Protein 8JST (pdb70)

Radius of gyration: 15.12 Å; Cα contacts (8 Å, |Δi|>4): 557; chains: 1; bounding box: 42×35×37 Å

Organism: NCBI:txid358574

Structure (mmCIF, N/CA/C/O backbone):
data_8JST
#
_entry.id   8JST
#
_cell.length_a   67.010
_cell.length_b   67.010
_cell.length_c   139.764
_cell.angle_alpha   90.000
_cell.angle_beta   90.000
_cell.angle_gamma   90.000
#
_symmetry.space_group_name_H-M   'P 43 21 2'
#
loop_
_entity.id
_entity.type
_entity.pdbx_description
1 polymer 'Endo-beta-1,4-xylanase rMxylcd'
2 non-polymer GLYCEROL
3 water water
#
loop_
_atom_site.group_PDB
_atom_site.id
_atom_site.type_symbol
_atom_site.label_atom_id
_atom_site.label_alt_id
_atom_site.label_comp_id
_atom_site.label_asym_id
_atom_site.label_entity_id
_atom_site.label_seq_id
_atom_site.pdbx_PDB_ins_code
_atom_site.Cartn_x
_atom_site.Cartn_y
_atom_site.Cartn_z
_atom_site.occupancy
_atom_site.B_iso_or_equiv
_atom_site.auth_seq_id
_atom_site.auth_comp_id
_atom_site.auth_asym_id
_atom_site.auth_atom_id
_atom_site.pdbx_PDB_model_num
ATOM 1 N N . SER A 1 1 ? 25.90500 -23.74100 14.85900 0.854 38.00375 1 SER A N 1
ATOM 2 C CA . SER A 1 1 ? 25.69700 -22.93700 16.05100 0.854 36.77466 1 SER A CA 1
ATOM 3 C C . SER A 1 1 ? 24.38800 -22.17800 15.95600 0.854 35.56554 1 SER A C 1
ATOM 4 O O . SER A 1 1 ? 24.00700 -21.70400 14.89500 0.854 32.01498 1 SER A O 1
ATOM 7 N N . GLY A 1 2 ? 23.69900 -22.06700 17.07700 1.000 32.35394 2 GLY A N 1
ATOM 8 C CA . GLY A 1 2 ? 22.43900 -21.36800 17.10200 1.000 30.90801 2 GLY A CA 1
ATOM 9 C C . GLY A 1 2 ? 22.13200 -20.84100 18.47800 1.000 34.81935 2 GLY A C 1
ATOM 10 O O . GLY A 1 2 ? 22.61400 -21.35000 19.47900 1.000 31.48270 2 GLY A O 1
ATOM 11 N N . SER A 1 3 ? 21.31800 -19.80600 18.51700 1.000 33.53300 3 SER A N 1
ATOM 12 C CA . SER A 1 3 ? 20.93700 -19.21400 19.77000 1.000 34.79306 3 SER A CA 1
ATOM 13 C C . SER A 1 3 ? 19.46900 -19.47900 20.01200 1.000 28.99783 3 SER A C 1
ATOM 14 O O . SER A 1 3 ? 18.72600 -19.79800 19.09400 1.000 26.01106 3 SER A O 1
ATOM 17 N N . CYS A 1 4 ? 19.06100 -19.34900 21.26000 1.000 25.68604 4 CYS A N 1
ATOM 18 C CA . CYS A 1 4 ? 17.67600 -19.53900 21.61700 1.000 26.15346 4 CYS A CA 1
ATOM 19 C C . CYS A 1 4 ? 17.10200 -18.14500 21.78300 1.000 29.97497 4 CYS A C 1
ATOM 20 O O . CYS A 1 4 ? 17.70800 -17.28800 22.41400 1.000 33.32959 4 CYS A O 1
ATOM 23 N N . LEU A 1 5 ? 15.94300 -17.92000 21.18700 1.000 22.10537 5 LEU A N 1
ATOM 24 C CA . LEU A 1 5 ? 15.31100 -16.62000 21.24700 1.000 20.44842 5 LEU A CA 1
ATOM 25 C C . LEU A 1 5 ? 14.17000 -16.59800 22.24300 1.000 20.15804 5 LEU A C 1
ATOM 26 O O . LEU A 1 5 ? 13.45600 -17.57500 22.39400 1.000 23.54107 5 LEU A O 1
ATOM 31 N N . THR A 1 6 ? 14.00900 -15.46900 22.91500 1.000 21.39037 6 THR A N 1
ATOM 32 C CA . THR A 1 6 ? 12.93500 -15.30700 23.87700 1.000 21.53159 6 THR A CA 1
ATOM 33 C C . THR A 1 6 ? 12.07300 -14.09500 23.51800 1.000 23.40311 6 THR A C 1
ATOM 34 O O . THR A 1 6 ? 11.02800 -13.88200 24.10800 1.000 23.15622 6 THR A O 1
ATOM 38 N N . ASN A 1 7 ? 12.52600 -13.31700 22.53800 1.000 21.97195 7 ASN A N 1
ATOM 39 C CA . ASN A 1 7 ? 11.80000 -12.14100 22.06000 1.000 23.14908 7 ASN A CA 1
ATOM 40 C C . ASN A 1 7 ? 11.51800 -12.29100 20.57100 1.000 21.90590 7 ASN A C 1
ATOM 41 O O . ASN A 1 7 ? 12.25500 -12.96500 19.86900 1.000 22.70859 7 ASN A O 1
ATOM 46 N N . ASN A 1 8 ? 10.45800 -11.64500 20.09800 1.000 19.34767 8 ASN A N 1
ATOM 47 C CA . ASN A 1 8 ? 10.07900 -11.69200 18.69100 1.000 20.51005 8 ASN A CA 1
ATOM 48 C C . ASN A 1 8 ? 11.25900 -11.40100 17.77500 1.000 21.28625 8 ASN A C 1
ATOM 49 O O . ASN A 1 8 ? 12.03000 -10.49000 18.02300 1.000 23.34949 8 ASN A O 1
ATOM 54 N N . GLN A 1 9 ? 11.38100 -12.17500 16.70700 1.000 20.62041 9 GLN A N 1
ATOM 55 C CA . GLN A 1 9 ? 12.46500 -11.98200 15.76400 1.000 21.93546 9 GLN A CA 1
ATOM 56 C C . GLN A 1 9 ? 12.27300 -12.78900 14.49200 1.000 21.26304 9 GLN A C 1
ATOM 57 O O . GLN A 1 9 ? 11.68000 -13.85400 14.51200 1.000 20.99337 9 GLN A O 1
ATOM 63 N N . THR A 1 10 ? 12.79000 -12.26400 13.39000 1.000 22.83549 10 THR A N 1
ATOM 64 C CA . THR A 1 10 ? 12.75000 -12.94700 12.11100 1.000 23.55439 10 THR A CA 1
ATOM 65 C C . THR A 1 10 ? 14.15600 -12.87200 11.54700 1.000 23.46039 10 THR A C 1
ATOM 66 O O . THR A 1 10 ? 14.94600 -12.03600 11.95700 1.000 24.12287 10 THR A O 1
ATOM 70 N N . GLY A 1 11 ? 14.46700 -13.75000 10.61000 1.000 22.80599 11 GLY A N 1
ATOM 71 C CA . GLY A 1 11 ? 15.78100 -13.75200 10.00700 1.000 26.00862 11 GLY A CA 1
ATOM 72 C C . GLY A 1 11 ? 16.03300 -15.00800 9.21500 1.000 25.23948 11 GLY A C 1
ATOM 73 O O . GLY A 1 11 ? 15.10600 -15.68200 8.79500 1.000 23.51509 11 GLY A O 1
ATOM 74 N N . THR A 1 12 ? 17.30700 -15.31000 9.01500 1.000 25.45605 12 THR A N 1
ATOM 75 C CA . THR A 1 12 ? 17.71500 -16.49300 8.28800 1.000 23.69646 12 THR A CA 1
ATOM 76 C C . THR A 1 12 ? 18.75900 -17.22200 9.11800 1.000 25.70027 12 THR A C 1
ATOM 77 O O . THR A 1 12 ? 19.66700 -16.60500 9.65800 1.000 30.19944 12 THR A O 1
ATOM 81 N N . HIS A 1 13 ? 18.61300 -18.53300 9.22600 1.000 24.06449 13 HIS A N 1
ATOM 82 C CA . HIS A 1 13 ? 19.54400 -19.34200 9.99500 1.000 23.34668 13 HIS A CA 1
ATOM 83 C C . HIS A 1 13 ? 19.83600 -20.65600 9.28600 1.000 29.25655 13 HIS A C 1
ATOM 84 O O . HIS A 1 13 ? 18.93000 -21.40700 8.96100 1.000 27.52595 13 HIS A O 1
ATOM 91 N N . ASP A 1 14 ? 21.11600 -20.91900 9.05500 1.000 27.48000 14 ASP A N 1
ATOM 92 C CA . ASP A 1 14 ? 21.55000 -22.13200 8.38000 1.000 27.19062 14 ASP A CA 1
ATOM 93 C C . ASP A 1 14 ? 20.83300 -22.32200 7.05200 1.000 28.68603 14 ASP A C 1
ATOM 94 O O . ASP A 1 14 ? 20.48800 -23.43100 6.68000 1.000 29.73440 14 ASP A O 1
ATOM 99 N N . GLY A 1 15 ? 20.61300 -21.22000 6.35000 1.000 28.23529 15 GLY A N 1
ATOM 100 C CA . GLY A 1 15 ? 19.96400 -21.25200 5.05700 1.000 30.80384 15 GLY A CA 1
ATOM 101 C C . GLY A 1 15 ? 18.45000 -21.21500 5.04800 1.000 31.54196 15 GLY A C 1
ATOM 102 O O . GLY A 1 15 ? 17.84500 -21.16200 3.98800 1.000 33.81998 15 GLY A O 1
ATOM 103 N N . TYR A 1 16 ? 17.83100 -21.24500 6.21900 1.000 27.30205 16 TYR A N 1
ATOM 104 C CA . TYR A 1 16 ? 16.37700 -21.22100 6.28500 1.000 25.98805 16 TYR A CA 1
ATOM 105 C C . TYR A 1 16 ? 15.82300 -19.97300 6.93700 1.000 25.88602 16 TYR A C 1
ATOM 106 O O . TYR A 1 16 ? 16.35500 -19.49100 7.92400 1.000 27.95832 16 TYR A O 1
ATOM 115 N N . TYR A 1 17 ? 14.73800 -19.45900 6.37900 1.000 23.44231 17 TYR A N 1
ATOM 116 C CA . TYR A 1 17 ? 14.10100 -18.29600 6.94900 1.000 21.40389 17 TYR A CA 1
ATOM 117 C C . TYR A 1 17 ? 13.40300 -18.75700 8.21400 1.000 22.08046 17 TYR A C 1
ATOM 118 O O . TYR A 1 17 ? 13.01400 -19.90900 8.32400 1.000 23.00401 17 TYR A O 1
ATOM 127 N N . TYR A 1 18 ? 13.24700 -17.85600 9.16800 1.000 21.56446 18 TYR A N 1
ATOM 128 C CA . TYR A 1 18 ? 12.54700 -18.18600 10.39400 1.000 20.23387 18 TYR A CA 1
ATOM 129 C C . TYR A 1 18 ? 11.78200 -16.98300 10.89700 1.000 20.50088 18 TYR A C 1
ATOM 130 O O . TYR A 1 18 ? 12.19000 -15.84700 10.71200 1.000 20.38395 18 TYR A O 1
ATOM 139 N N . SER A 1 19 ? 10.66200 -17.25400 11.54800 1.000 21.03805 19 SER A N 1
ATOM 140 C CA . SER A 1 19 ? 9.85300 -16.21700 12.14600 1.000 21.90868 19 SER A CA 1
ATOM 141 C C . SER A 1 19 ? 9.43300 -16.71700 13.51700 1.000 20.34436 19 SER A C 1
ATOM 142 O O . SER A 1 19 ? 9.00700 -17.85300 13.66100 1.000 21.09446 19 SER A O 1
ATOM 145 N N . PHE A 1 20 ? 9.57000 -15.85700 14.51600 1.000 19.87763 20 PHE A N 1
ATOM 146 C CA . PHE A 1 20 ? 9.20600 -16.18600 15.88300 1.000 19.73792 20 PHE A CA 1
ATOM 147 C C . PHE A 1 20 ? 8.41400 -15.00900 16.43100 1.000 20.42647 20 PHE A C 1
ATOM 148 O O . PHE A 1 20 ? 8.91900 -13.90400 16.51200 1.000 22.04335 20 PHE A O 1
ATOM 156 N N . TRP A 1 21 ? 7.16100 -15.25400 16.78700 1.000 19.16985 21 TRP A N 1
ATOM 157 C CA . TRP A 1 21 ? 6.30500 -14.19800 17.29300 1.000 21.30252 21 TRP A CA 1
ATOM 158 C C . TRP A 1 21 ? 5.39800 -14.63800 18.42800 1.000 21.14911 21 TRP A C 1
ATOM 159 O O . TRP A 1 21 ? 4.94200 -15.76600 18.47000 1.000 21.83794 21 TRP A O 1
ATOM 170 N N . LYS A 1 22 ? 5.13800 -13.71100 19.33700 1.000 24.10857 22 LYS A N 1
ATOM 171 C CA . LYS A 1 22 ? 4.24800 -13.93700 20.45900 1.000 21.39722 22 LYS A CA 1
ATOM 172 C C . LYS A 1 22 ? 3.73000 -12.58400 20.90800 1.000 23.67430 22 LYS A C 1
ATOM 173 O O . LYS A 1 22 ? 4.40300 -11.58200 20.73900 1.000 23.78144 22 LYS A O 1
ATOM 179 N N . ASP A 1 23 ? 2.53400 -12.54800 21.47500 1.000 24.33638 23 ASP A N 1
ATOM 180 C CA . ASP A 1 23 ? 2.00100 -11.28000 21.94500 1.000 24.05114 23 ASP A CA 1
ATOM 181 C C . ASP A 1 23 ? 2.43500 -11.05400 23.38100 1.000 27.24660 23 ASP A C 1
ATOM 182 O O . ASP A 1 23 ? 2.62900 -9.92800 23.80600 1.000 31.75494 23 ASP A O 1
ATOM 187 N N . SER A 1 24 ? 2.58500 -12.14000 24.12300 1.000 25.53165 24 SER A N 1
ATOM 188 C CA . SER A 1 24 ? 2.99900 -12.07600 25.51000 1.000 28.10296 24 SER A CA 1
ATOM 189 C C . SER A 1 24 ? 3.20500 -13.48400 26.02700 1.000 30.99175 24 SER A C 1
ATOM 190 O O . SER A 1 24 ? 2.55700 -14.41500 25.56800 1.000 31.90135 24 SER A O 1
ATOM 193 N N . GLY A 1 25 ? 4.09700 -13.64300 26.98900 1.000 28.49485 25 GLY A N 1
ATOM 194 C CA . GLY A 1 25 ? 4.32600 -14.95700 27.54000 1.000 25.68742 25 GLY A CA 1
ATOM 195 C C . GLY A 1 25 ? 5.75300 -15.42600 27.43100 1.000 26.32982 25 GLY A C 1
ATOM 196 O O . GLY A 1 25 ? 6.63700 -14.69000 27.01600 1.000 27.00842 25 GLY A O 1
ATOM 197 N N . ASN A 1 26 ? 5.96300 -16.67500 27.81200 1.000 20.73785 26 ASN A N 1
ATOM 198 C CA . ASN A 1 26 ? 7.28800 -17.24700 27.79500 1.000 20.68781 26 ASN A CA 1
ATOM 199 C C . ASN A 1 26 ? 7.47200 -18.33100 26.75700 1.000 20.80935 26 ASN A C 1
ATOM 200 O O . ASN A 1 26 ? 6.86500 -19.38400 26.83300 1.000 21.34677 26 ASN A O 1
ATOM 205 N N . VAL A 1 27 ? 8.32600 -18.05200 25.78700 1.000 21.54500 27 VAL A N 1
ATOM 206 C CA . VAL A 1 27 ? 8.62300 -19.01000 24.75000 1.000 20.57937 27 VAL A CA 1
ATOM 207 C C . VAL A 1 27 ? 10.11700 -19.00800 24.49400 1.000 21.02996 27 VAL A C 1
ATOM 208 O O . VAL A 1 27 ? 10.72800 -17.96200 24.39600 1.000 22.64294 27 VAL A O 1
ATOM 212 N N . THR A 1 28 ? 10.69200 -20.19500 24.39600 1.000 21.06287 28 THR A N 1
ATOM 213 C CA . THR A 1 28 ? 12.10300 -20.34700 24.09600 1.000 21.44481 28 THR A CA 1
ATOM 214 C C . THR A 1 28 ? 12.12900 -20.99800 22.72000 1.000 22.66845 28 THR A C 1
ATOM 215 O O . THR A 1 28 ? 11.73800 -22.14300 22.56300 1.000 22.12276 28 THR A O 1
ATOM 219 N N . PHE A 1 29 ? 12.56400 -20.23000 21.73000 1.000 20.97474 29 PHE A N 1
ATOM 220 C CA . PHE A 1 29 ? 12.61700 -20.65900 20.34100 1.000 21.36463 29 PHE A CA 1
ATOM 221 C C . PHE A 1 29 ? 14.07700 -20.81500 19.94100 1.000 20.47635 29 PHE A C 1
ATOM 222 O O . PHE A 1 29 ? 14.78000 -19.83900 19.75300 1.000 22.26295 29 PHE A O 1
ATOM 230 N N . CYS A 1 30 ? 14.52400 -22.05700 19.82700 1.000 22.82049 30 CYS A N 1
ATOM 231 C CA . CYS A 1 30 ? 15.91400 -22.33300 19.50200 1.000 22.56103 30 CYS A CA 1
ATOM 232 C C . CYS A 1 30 ? 16.20000 -22.64400 18.04500 1.000 21.12228 30 CYS A C 1
ATOM 233 O O . CYS A 1 30 ? 15.57200 -23.50100 17.44600 1.000 24.68855 30 CYS A O 1
ATOM 236 N N . LEU A 1 31 ? 17.17400 -21.93500 17.49900 1.000 21.90076 31 LEU A N 1
ATOM 237 C CA . LEU A 1 31 ? 17.59100 -22.13000 16.12900 1.000 21.21766 31 LEU A CA 1
ATOM 238 C C . LEU A 1 31 ? 18.60200 -23.26200 16.10400 1.000 24.03475 31 LEU A C 1
ATOM 239 O O . LEU A 1 31 ? 19.77500 -23.05400 16.37200 1.000 26.94053 31 LEU A O 1
ATOM 244 N N . GLN A 1 32 ? 18.13600 -24.46300 15.79300 1.000 25.79518 32 GLN A N 1
ATOM 245 C CA . GLN A 1 32 ? 19.01400 -25.61700 15.73900 1.000 24.36269 32 GLN A CA 1
ATOM 246 C C . GLN A 1 32 ? 19.63200 -25.71800 14.34600 1.000 26.46211 32 GLN A C 1
ATOM 247 O O . GLN A 1 32 ? 19.36200 -24.90100 13.48000 1.000 25.01442 32 GLN A O 1
ATOM 253 N N . SER A 1 33 ? 20.46100 -26.73200 14.13600 1.000 27.93910 33 SER A N 1
ATOM 254 C CA . SER A 1 33 ? 21.14200 -26.91400 12.85700 1.000 26.32027 33 SER A CA 1
ATOM 255 C C . SER A 1 33 ? 20.24300 -27.17400 11.65400 1.000 25.14228 33 SER A C 1
ATOM 256 O O . SER A 1 33 ? 19.25500 -27.88100 11.74300 1.000 28.00302 33 SER A O 1
ATOM 259 N N . GLY A 1 34 ? 20.62300 -26.59500 10.52500 1.000 25.49436 34 GLY A N 1
ATOM 260 C CA . GLY A 1 34 ? 19.89100 -26.76800 9.28900 1.000 25.39028 34 GLY A CA 1
ATOM 261 C C . GLY A 1 34 ? 18.48700 -26.20700 9.32500 1.000 27.61212 34 GLY A C 1
ATOM 262 O O . GLY A 1 34 ? 18.28900 -25.04200 9.62300 1.000 26.19011 34 GLY A O 1
ATOM 263 N N . GLY A 1 35 ? 17.51000 -27.04500 9.01200 1.000 24.95580 35 GLY A N 1
ATOM 264 C CA . GLY A 1 35 ? 16.13100 -26.60400 9.00900 1.000 24.71137 35 GLY A CA 1
ATOM 265 C C . GLY A 1 35 ? 15.41400 -26.92300 10.30000 1.000 24.73649 35 GLY A C 1
ATOM 266 O O . GLY A 1 35 ? 14.19800 -26.90100 10.35600 1.000 23.89017 35 GLY A O 1
ATOM 267 N N . ARG A 1 36 ? 16.17800 -27.20800 11.34600 1.000 23.81528 36 ARG A N 1
ATOM 268 C CA . ARG A 1 36 ? 15.60000 -27.55700 12.63600 1.000 24.27769 36 ARG A CA 1
ATOM 269 C C . ARG A 1 36 ? 15.46500 -26.40900 13.63000 1.000 20.90135 36 ARG A C 1
ATOM 270 O O . ARG A 1 36 ? 16.27500 -25.49800 13.67300 1.000 22.92950 36 ARG A O 1
ATOM 278 N N . TYR A 1 37 ? 14.41500 -26.49000 14.43200 1.000 22.12861 37 TYR A N 1
ATOM 279 C CA . TYR A 1 37 ? 14.15400 -25.53300 15.48700 1.000 22.57105 37 TYR A CA 1
ATOM 280 C C . TYR A 1 37 ? 13.41800 -26.28500 16.57600 1.000 22.13164 37 TYR A C 1
ATOM 281 O O . TYR A 1 37 ? 12.75600 -27.27500 16.31000 1.000 22.24844 37 TYR A O 1
ATOM 290 N N . THR A 1 38 ? 13.54900 -25.82100 17.80600 1.000 23.49378 38 THR A N 1
ATOM 291 C CA . THR A 1 38 ? 12.84000 -26.42900 18.91000 1.000 23.23757 38 THR A CA 1
ATOM 292 C C . THR A 1 38 ? 12.13000 -25.29600 19.61200 1.000 20.31307 38 THR A C 1
ATOM 293 O O . THR A 1 38 ? 12.53900 -24.14900 19.51500 1.000 20.50558 38 THR A O 1
ATOM 297 N N . SER A 1 39 ? 11.06200 -25.62500 20.31700 1.000 20.09076 39 SER A N 1
ATOM 298 C CA . SER A 1 39 ? 10.32700 -24.61900 21.04600 1.000 20.30779 39 SER A CA 1
ATOM 299 C C . SER A 1 39 ? 9.73700 -25.20300 22.31400 1.000 19.92625 39 SER A C 1
ATOM 300 O O . SER A 1 39 ? 9.43500 -26.38200 22.38400 1.000 19.27080 39 SER A O 1
ATOM 303 N N . GLN A 1 40 ? 9.59400 -24.34700 23.31200 1.000 21.02972 40 GLN A N 1
ATOM 304 C CA . GLN A 1 40 ? 8.99100 -24.69900 24.58100 1.000 19.92735 40 GLN A CA 1
ATOM 305 C C . GLN A 1 40 ? 8.24500 -23.44000 24.97100 1.000 19.97011 40 GLN A C 1
ATOM 306 O O . GLN A 1 40 ? 8.80000 -22.35300 24.92300 1.000 21.86124 40 GLN A O 1
ATOM 312 N N . TRP A 1 41 ? 6.98400 -23.58400 25.34200 1.000 18.41090 41 TRP A N 1
ATOM 313 C CA . TRP A 1 41 ? 6.18700 -22.42900 25.70600 1.000 18.25129 41 TRP A CA 1
ATOM 314 C C . TRP A 1 41 ? 5.34300 -22.65500 26.95000 1.000 20.32651 41 TRP A C 1
ATOM 315 O O . TRP A 1 41 ? 5.06100 -23.78100 27.32500 1.000 19.93571 41 TRP A O 1
ATOM 326 N N . SER A 1 42 ? 4.95100 -21.55300 27.57400 1.000 21.15825 42 SER A N 1
ATOM 327 C CA . SER A 1 42 ? 4.11700 -21.56500 28.76300 1.000 18.68808 42 SER A CA 1
ATOM 328 C C . SER A 1 42 ? 3.76200 -20.13500 29.14500 1.000 19.41887 42 SER A C 1
ATOM 329 O O . SER A 1 42 ? 4.38100 -19.19700 28.67500 1.000 19.49830 42 SER A O 1
ATOM 332 N N . ASN A 1 43 ? 2.75800 -19.98100 29.99800 1.000 20.41385 43 ASN A N 1
ATOM 333 C CA . ASN A 1 43 ? 2.33700 -18.66800 30.46100 1.000 20.86852 43 ASN A CA 1
ATOM 334 C C . ASN A 1 43 ? 2.18300 -17.67800 29.31500 1.000 22.11196 43 ASN A C 1
ATOM 335 O O . ASN A 1 43 ? 2.62800 -16.54700 29.40400 1.000 23.15178 43 ASN A O 1
ATOM 340 N N . ILE A 1 44 ? 1.53900 -18.11800 28.24700 1.000 21.45099 44 ILE A N 1
ATOM 341 C CA . ILE A 1 44 ? 1.35500 -17.29200 27.07100 1.000 20.65864 44 ILE A CA 1
ATOM 342 C C . ILE A 1 44 ? -0.08700 -17.02300 26.73400 1.000 24.77413 44 ILE A C 1
ATOM 343 O O . ILE A 1 44 ? -0.99100 -17.63300 27.27600 1.000 26.33203 44 ILE A O 1
ATOM 348 N N . ASN A 1 45 ? -0.28700 -16.10800 25.79900 1.000 24.10447 45 ASN A N 1
ATOM 349 C CA . ASN A 1 45 ? -1.60900 -15.86400 25.29300 1.000 24.20605 45 ASN A CA 1
ATOM 350 C C . ASN A 1 45 ? -1.53300 -16.55300 23.93900 1.000 19.85320 45 ASN A C 1
ATOM 351 O O . ASN A 1 45 ? -2.12700 -17.59600 23.73700 1.000 22.56281 45 ASN A O 1
ATOM 356 N N . ASN A 1 46 ? -0.76300 -15.97700 23.02500 1.000 23.28393 46 ASN A N 1
ATOM 357 C CA . ASN A 1 46 ? -0.61300 -16.54600 21.69300 1.000 21.96657 46 ASN A CA 1
ATOM 358 C C . ASN A 1 46 ? 0.80800 -16.41600 21.15100 1.000 18.87359 46 ASN A C 1
ATOM 359 O O . ASN A 1 46 ? 1.46500 -15.41200 21.35800 1.000 21.45600 46 ASN A O 1
ATOM 364 N N . TRP A 1 47 ? 1.26600 -17.44600 20.45200 1.000 19.46724 47 TRP A N 1
ATOM 365 C CA . TRP A 1 47 ? 2.58600 -17.44200 19.83800 1.000 18.73730 47 TRP A CA 1
ATOM 366 C C . TRP A 1 47 ? 2.58100 -18.35600 18.62100 1.000 19.72092 47 TRP A C 1
ATOM 367 O O . TRP A 1 47 ? 1.84800 -19.32600 18.58200 1.000 20.55623 47 TRP A O 1
ATOM 378 N N . VAL A 1 48 ? 3.41500 -18.03800 17.64300 1.000 20.78625 48 VAL A N 1
ATOM 379 C CA . VAL A 1 48 ? 3.54600 -18.85700 16.45000 1.000 20.08034 48 VAL A CA 1
ATOM 380 C C . VAL A 1 48 ? 4.92100 -18.62100 15.83900 1.000 20.58768 48 VAL A C 1
ATOM 381 O O . VAL A 1 48 ? 5.39500 -17.50100 15.79200 1.000 22.89733 48 VAL A O 1
ATOM 385 N N . GLY A 1 49 ? 5.56000 -19.68800 15.38300 1.000 19.72191 49 GLY A N 1
ATOM 386 C CA . GLY A 1 49 ? 6.87100 -19.56500 14.78400 1.000 20.28758 49 GLY A CA 1
ATOM 387 C C . GLY A 1 49 ? 7.41000 -20.85900 14.22400 1.000 19.50389 49 GLY A C 1
ATOM 388 O O . GLY A 1 49 ? 6.94500 -21.93500 14.56100 1.000 19.62771 49 GLY A O 1
ATOM 389 N N . GLY A 1 50 ? 8.40600 -20.74100 13.36100 1.000 19.16470 50 GLY A N 1
ATOM 390 C CA . GLY A 1 50 ? 9.02600 -21.90100 12.76200 1.000 20.61552 50 GLY A CA 1
ATOM 391 C C . GLY A 1 50 ? 10.04700 -21.51600 11.71600 1.000 19.95359 50 GLY A C 1
ATOM 392 O O . GLY A 1 50 ? 10.33100 -20.34600 11.52200 1.000 21.08083 50 GLY A O 1
ATOM 393 N N . LYS A 1 51 ? 10.59900 -22.51700 11.04900 1.000 21.23390 51 LYS A N 1
ATOM 394 C CA . LYS A 1 51 ? 11.57500 -22.28800 10.00500 1.000 21.23190 51 LYS A CA 1
ATOM 395 C C . LYS A 1 51 ? 10.91100 -22.59300 8.67900 1.000 22.53116 51 LYS A C 1
ATOM 396 O O . LYS A 1 51 ? 9.99600 -23.40100 8.60900 1.000 21.92791 51 LYS A O 1
ATOM 402 N N . GLY A 1 52 ? 11.37800 -21.94100 7.62900 1.000 19.53797 52 GLY A N 1
ATOM 403 C CA . GLY A 1 52 ? 10.81300 -22.16000 6.32100 1.000 20.38482 52 GLY A CA 1
ATOM 404 C C . GLY A 1 52 ? 11.42400 -21.30500 5.23900 1.000 21.15599 52 GLY A C 1
ATOM 405 O O . GLY A 1 52 ? 12.63100 -21.29700 5.04800 1.000 22.09499 52 GLY A O 1
ATOM 406 N N . TRP A 1 53 ? 10.57100 -20.58300 4.52900 1.000 21.66073 53 TRP A N 1
ATOM 407 C CA . TRP A 1 53 ? 11.01000 -19.75300 3.42800 1.000 21.18941 53 TRP A CA 1
ATOM 408 C C . TRP A 1 53 ? 10.34100 -18.39400 3.37500 1.000 21.84383 53 TRP A C 1
ATOM 409 O O . TRP A 1 53 ? 9.27900 -18.18500 3.93200 1.000 23.26884 53 TRP A O 1
ATOM 420 N N . ASN A 1 54 ? 10.98700 -17.47500 2.67800 1.000 23.93947 54 ASN A N 1
ATOM 421 C CA . ASN A 1 54 ? 10.46500 -16.14100 2.45700 1.000 23.15458 54 ASN A CA 1
ATOM 422 C C . ASN A 1 54 ? 11.11000 -15.65900 1.16000 1.000 24.25167 54 ASN A C 1
ATOM 423 O O . ASN A 1 54 ? 12.30600 -15.42400 1.14700 1.000 27.13438 54 ASN A O 1
ATOM 428 N N . PRO A 1 55 ? 10.32900 -15.54700 0.09400 1.000 25.43805 55 PRO A N 1
ATOM 429 C CA . PRO A 1 55 ? 8.88700 -15.81000 0.12600 1.000 23.37894 55 PRO A CA 1
ATOM 430 C C . PRO A 1 55 ? 8.47600 -17.27100 0.01300 1.000 23.54009 55 PRO A C 1
ATOM 431 O O . PRO A 1 55 ? 9.25800 -18.12300 -0.38000 1.000 25.03321 55 PRO A O 1
ATOM 435 N N . GLY A 1 56 ? 7.22000 -17.53400 0.35300 1.000 23.78111 56 GLY A N 1
ATOM 436 C CA . GLY A 1 56 ? 6.66000 -18.86300 0.25300 1.000 21.94511 56 GLY A CA 1
ATOM 437 C C . GLY A 1 56 ? 6.11000 -19.03800 -1.14900 1.000 22.58625 56 GLY A C 1
ATOM 438 O O . GLY A 1 56 ? 6.39200 -18.23700 -2.02700 1.000 24.52586 56 GLY A O 1
ATOM 439 N N . GLY A 1 57 ? 5.32400 -20.08500 -1.35600 1.000 22.76877 57 GLY A N 1
ATOM 440 C CA . GLY A 1 57 ? 4.74000 -20.36300 -2.65400 1.000 22.38737 57 GLY A CA 1
ATOM 441 C C . GLY A 1 57 ? 4.55100 -21.85200 -2.86000 1.000 25.53766 57 GLY A C 1
ATOM 442 O O . GLY A 1 57 ? 4.51600 -22.60900 -1.90300 1.000 22.63742 57 GLY A O 1
ATOM 443 N N . ARG A 1 58 ? 4.42900 -22.27300 -4.11200 1.000 22.77028 58 ARG A N 1
ATOM 444 C CA . ARG A 1 58 ? 4.25700 -23.68300 -4.42100 1.000 21.92164 58 ARG A CA 1
ATOM 445 C C . ARG A 1 58 ? 5.55600 -24.40100 -4.11100 1.000 26.11925 58 ARG A C 1
ATOM 446 O O . ARG A 1 58 ? 6.60500 -24.04800 -4.62800 1.000 27.05327 58 ARG A O 1
ATOM 454 N N . ARG A 1 59 ? 5.47700 -25.41000 -3.25800 1.000 22.42148 59 ARG A N 1
ATOM 455 C CA . ARG A 1 59 ? 6.65900 -26.14200 -2.86300 1.000 24.74894 59 ARG A CA 1
ATOM 456 C C . ARG A 1 59 ? 6.29600 -27.45400 -2.19000 1.000 25.53955 59 ARG A C 1
ATOM 457 O O . ARG A 1 59 ? 5.23200 -27.58500 -1.61100 1.000 25.33611 59 ARG A O 1
ATOM 465 N N . THR A 1 60 ? 7.19100 -28.42700 -2.27600 1.000 25.12334 60 THR A N 1
ATOM 466 C CA . THR A 1 60 ? 6.97700 -29.69700 -1.61700 1.000 24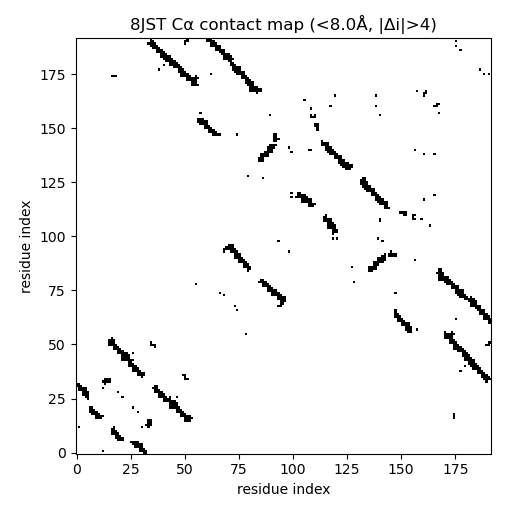.96168 60 THR A CA 1
ATOM 467 C C . THR A 1 60 ? 7.78100 -29.59400 -0.33600 1.000 25.28804 60 THR A C 1
ATOM 468 O O . THR A 1 60 ? 8.99600 -29.73200 -0.34600 1.000 26.72605 60 THR A O 1
ATOM 472 N N . VAL A 1 61 ? 7.09300 -29.32500 0.76300 1.000 23.92055 61 VAL A N 1
ATOM 473 C CA . VAL A 1 61 ? 7.73600 -29.18100 2.05600 1.000 24.80682 61 VAL A CA 1
ATOM 474 C C . VAL A 1 61 ? 7.86600 -30.52300 2.74800 1.000 25.30869 61 VAL A C 1
ATOM 475 O O . VAL A 1 61 ? 6.91500 -31.27900 2.82100 1.000 29.99711 61 VAL A O 1
ATOM 479 N N . THR A 1 62 ? 9.05200 -30.81400 3.25800 1.000 23.49564 62 THR A N 1
ATOM 480 C CA . THR A 1 62 ? 9.27000 -32.05100 3.97600 1.000 24.62568 62 THR A CA 1
ATOM 481 C C . THR A 1 62 ? 9.62400 -31.66500 5.40000 1.000 24.40268 62 THR A C 1
ATOM 482 O O . THR A 1 62 ? 10.45500 -30.79800 5.61400 1.000 28.36455 62 THR A O 1
ATOM 486 N N . TYR A 1 63 ? 8.98100 -32.29700 6.36900 1.000 23.61971 63 TYR A N 1
ATOM 487 C CA . TYR A 1 63 ? 9.26000 -31.99500 7.76400 1.000 22.08266 63 TYR A CA 1
ATOM 488 C C . TYR A 1 63 ? 9.16400 -33.24400 8.62200 1.000 24.00352 63 TYR A C 1
ATOM 489 O O . TYR A 1 63 ? 8.51400 -34.21100 8.25900 1.000 24.16072 63 TYR A O 1
ATOM 498 N N . SER A 1 64 ? 9.82000 -33.20500 9.77100 1.000 24.48123 64 SER A N 1
ATOM 499 C CA . SER A 1 64 ? 9.80200 -34.32000 10.70000 1.000 24.14760 64 SER A CA 1
ATOM 500 C C . SER A 1 64 ? 10.10400 -33.80500 12.09300 1.000 24.36502 64 SER A C 1
ATOM 501 O O . SER A 1 64 ? 10.55100 -32.68000 12.25700 1.000 24.85890 64 SER A O 1
ATOM 504 N N . GLY A 1 65 ? 9.86500 -34.63700 13.09500 1.000 24.12210 65 GLY A N 1
ATOM 505 C CA . GLY A 1 65 ? 10.13700 -34.24800 14.46100 1.000 23.01335 65 GLY A CA 1
ATOM 506 C C . GLY A 1 65 ? 9.09100 -34.69200 15.45600 1.000 25.84473 65 GLY A C 1
ATOM 507 O O . GLY A 1 65 ? 8.40600 -35.68500 15.25400 1.000 25.86475 65 GLY A O 1
ATOM 508 N N . THR A 1 66 ? 8.97900 -33.93900 16.54100 1.000 22.39445 66 THR A N 1
ATOM 509 C CA . THR A 1 66 ? 8.02900 -34.24700 17.58900 1.000 25.05278 66 THR A CA 1
ATOM 510 C C . THR A 1 66 ? 7.18900 -33.02400 17.93400 1.000 22.63646 66 THR A C 1
ATOM 511 O O . THR A 1 66 ? 7.61200 -31.89400 17.75000 1.000 23.35060 66 THR A O 1
ATOM 515 N N . PHE A 1 67 ? 5.99100 -33.27900 18.43500 1.000 22.87039 67 PHE A N 1
ATOM 516 C CA . PHE A 1 67 ? 5.04800 -32.24000 18.79700 1.000 22.01629 67 PHE A CA 1
ATOM 517 C C . PHE A 1 67 ? 4.39400 -32.68600 20.09500 1.000 23.28671 67 PHE A C 1
ATOM 518 O O . PHE A 1 67 ? 3.70300 -33.68900 20.12300 1.000 23.97215 67 PHE A O 1
ATOM 526 N N . ASN A 1 68 ? 4.63600 -31.94500 21.17000 1.000 22.73149 68 ASN A N 1
ATOM 527 C CA . ASN A 1 68 ? 4.09700 -32.29400 22.47900 1.000 22.74597 68 ASN A CA 1
ATOM 528 C C . ASN A 1 68 ? 3.27900 -31.18300 23.10300 1.000 23.14513 68 ASN A C 1
ATOM 529 O O . ASN A 1 68 ? 3.75400 -30.47100 23.97600 1.000 24.20120 68 ASN A O 1
ATOM 534 N N . PRO A 1 69 ? 1.98800 -31.06400 22.61700 1.000 22.11276 69 PRO A N 1
ATOM 535 C CA . PRO A 1 69 ? 1.21200 -29.98000 23.22800 1.000 20.24931 69 PRO A CA 1
ATOM 536 C C . PRO A 1 69 ? 0.57900 -30.35200 24.56100 1.000 21.99493 69 PRO A C 1
ATOM 537 O O . PRO A 1 69 ? 0.22000 -31.49900 24.77600 1.000 25.15327 69 PRO A O 1
ATOM 541 N N . ASN A 1 70 ? 0.45100 -29.36700 25.43900 1.000 21.68765 70 ASN A N 1
ATOM 542 C CA . ASN A 1 70 ? -0.19200 -29.54400 26.72800 1.000 22.76012 70 ASN A CA 1
ATOM 543 C C . ASN A 1 70 ? -1.30000 -28.50900 26.71400 1.000 20.77185 70 ASN A C 1
ATOM 544 O O . ASN A 1 70 ? -1.20400 -27.45800 27.32800 1.000 22.57644 70 ASN A O 1
ATOM 549 N N . GLY A 1 71 ? -2.34900 -28.82100 25.97100 1.000 21.92846 71 GLY A N 1
ATOM 550 C CA . GLY A 1 71 ? -3.46600 -27.92100 25.82000 1.000 20.85258 71 GLY A CA 1
ATOM 551 C C . GLY A 1 71 ? -3.64200 -27.56200 24.35800 1.000 20.57257 71 GLY A C 1
ATOM 552 O O . GLY A 1 71 ? -3.44800 -28.39000 23.48400 1.000 23.48958 71 GLY A O 1
ATOM 553 N N . ASN A 1 72 ? -4.00300 -26.31200 24.11100 1.000 19.19488 72 ASN A N 1
ATOM 554 C CA . ASN A 1 72 ? -4.25300 -25.80400 22.77000 1.000 19.74409 72 ASN A CA 1
ATOM 555 C C . ASN A 1 72 ? -2.99300 -25.36500 22.02600 1.000 18.81188 72 ASN A C 1
ATOM 556 O O . ASN A 1 72 ? -2.36000 -24.39000 22.39200 1.000 21.01904 72 ASN A O 1
ATOM 561 N N . ALA A 1 73 ? -2.65400 -26.10100 20.97400 1.000 19.36137 73 ALA A N 1
ATOM 562 C CA . ALA A 1 73 ? -1.49200 -25.80500 20.14900 1.000 18.77603 73 ALA A CA 1
ATOM 563 C C . ALA A 1 73 ? -1.62900 -26.48700 18.79000 1.000 20.43299 73 ALA A C 1
ATOM 564 O O . ALA A 1 73 ? -2.29900 -27.50100 18.67300 1.000 20.31959 73 ALA A O 1
ATOM 566 N N . TYR A 1 74 ? -0.98900 -25.92200 17.77100 1.000 20.04847 74 TYR A N 1
ATOM 567 C CA . TYR A 1 74 ? -1.03300 -26.48800 16.43000 1.000 18.84243 74 TYR A CA 1
ATOM 568 C C . TYR A 1 74 ? 0.35600 -26.75600 15.86900 1.000 20.30862 74 TYR A C 1
ATOM 569 O O . TYR A 1 74 ? 1.31400 -26.09100 16.22300 1.000 21.68269 74 TYR A O 1
ATOM 578 N N . LEU A 1 75 ? 0.42900 -27.72300 14.96400 1.000 19.72938 75 LEU A N 1
ATOM 579 C CA . LEU A 1 75 ? 1.64200 -28.06400 14.23500 1.000 20.02057 75 LEU A CA 1
ATOM 580 C C . LEU A 1 75 ? 1.12800 -27.82500 12.83000 1.000 22.92302 75 LEU A C 1
ATOM 581 O O . LEU A 1 75 ? 0.29000 -28.56700 12.34700 1.000 20.97779 75 LEU A O 1
ATOM 586 N N . THR A 1 76 ? 1.60200 -26.77100 12.18500 1.000 17.74764 76 THR A N 1
ATOM 587 C CA . THR A 1 76 ? 1.05100 -26.41600 10.89800 1.000 18.54459 76 THR A CA 1
ATOM 588 C C . THR A 1 76 ? 1.94400 -25.58800 9.99700 1.000 19.74314 76 THR A C 1
ATOM 589 O O . THR A 1 76 ? 2.75900 -24.80700 10.46500 1.000 20.64047 76 THR A O 1
ATOM 593 N N . LEU A 1 77 ? 1.76900 -25.74400 8.68900 1.000 21.12489 77 LEU A N 1
ATOM 594 C CA . LEU A 1 77 ? 2.50600 -24.90900 7.76400 1.000 19.56583 77 LEU A CA 1
ATOM 595 C C . LEU A 1 77 ? 1.75000 -23.60500 7.95800 1.000 19.57101 77 LEU A C 1
ATOM 596 O O . LEU A 1 77 ? 0.53300 -23.61200 8.11100 1.000 22.24100 77 LEU A O 1
ATOM 601 N N . TYR A 1 78 ? 2.47000 -22.49700 7.98900 1.000 20.31412 78 TYR A N 1
ATOM 602 C CA . TYR A 1 78 ? 1.86600 -21.21100 8.26900 1.000 19.06893 78 TYR A CA 1
ATOM 603 C C . TYR A 1 78 ? 2.49000 -20.12600 7.41600 1.000 19.92235 78 TYR A C 1
ATOM 604 O O . TYR A 1 78 ? 3.69600 -20.06500 7.28500 1.000 20.72266 78 TYR A O 1
ATOM 613 N N . GLY A 1 79 ? 1.66100 -19.27300 6.83100 1.000 20.68801 79 GLY A N 1
ATOM 614 C CA . GLY A 1 79 ? 2.17300 -18.21600 5.98600 1.000 20.95135 79 GLY A CA 1
ATOM 615 C C . GLY A 1 79 ? 1.22800 -17.06100 5.75600 1.000 20.01721 79 GLY A C 1
ATOM 616 O O . GLY A 1 79 ? 0.09900 -17.06400 6.22100 1.000 19.29047 79 GLY A O 1
ATOM 617 N N . TRP A 1 80 ? 1.71700 -16.07000 5.02100 1.000 19.27765 80 TRP A N 1
ATOM 618 C CA . TRP A 1 80 ? 0.95600 -14.87600 4.71900 1.000 18.06911 80 TRP A CA 1
ATOM 619 C C . TRP A 1 80 ? 1.10500 -14.43900 3.27500 1.000 21.36763 80 TRP A C 1
ATOM 620 O O . TRP A 1 80 ? 2.09100 -14.74400 2.62400 1.000 21.57289 80 TRP A O 1
ATOM 631 N N . THR A 1 81 ? 0.11700 -13.69100 2.80300 1.000 22.31718 81 THR A N 1
ATOM 632 C CA . THR A 1 81 ? 0.14800 -13.08000 1.48600 1.000 20.29643 81 THR A CA 1
ATOM 633 C C . THR A 1 81 ? -0.41100 -11.68000 1.67500 1.000 20.66750 81 THR A C 1
ATOM 634 O O . THR A 1 81 ? -1.05500 -11.39400 2.67400 1.000 21.91029 81 THR A O 1
ATOM 638 N N . THR A 1 82 ? -0.15100 -10.80900 0.71300 1.000 22.02170 82 THR A N 1
ATOM 639 C CA . THR A 1 82 ? -0.66100 -9.45300 0.75500 1.000 23.62322 82 THR A CA 1
ATOM 640 C C . THR A 1 82 ? -1.36700 -9.19800 -0.56800 1.000 23.37130 82 THR A C 1
ATOM 641 O O . THR A 1 82 ? -1.02900 -9.80100 -1.57500 1.000 24.30207 82 THR A O 1
ATOM 645 N N . ASN A 1 83 ? -2.35200 -8.31100 -0.55500 1.000 24.25833 83 ASN A N 1
ATOM 646 C CA . ASN A 1 83 ? -3.09700 -7.97400 -1.76200 1.000 23.17651 83 ASN A CA 1
ATOM 647 C C . ASN A 1 83 ? -3.56600 -9.21200 -2.54800 1.000 24.76208 83 ASN A C 1
ATOM 648 O O . ASN A 1 83 ? -3.10000 -9.43600 -3.65500 1.000 25.11221 83 ASN A O 1
ATOM 653 N N . PRO A 1 84 ? -4.52400 -10.06600 -1.99600 1.000 24.50673 84 PRO A N 1
ATOM 654 C CA . PRO A 1 84 ? -5.05800 -9.71000 -0.66700 1.000 23.42815 84 PRO A CA 1
ATOM 655 C C . PRO A 1 84 ? -4.26300 -10.16800 0.55700 1.000 21.29862 84 PRO A C 1
ATOM 656 O O . PRO A 1 84 ? -3.38400 -11.00800 0.47100 1.000 22.61074 84 PRO A O 1
ATOM 660 N N . LEU A 1 85 ? -4.61700 -9.59200 1.70000 1.000 21.21123 85 LEU A N 1
ATOM 661 C CA . LEU A 1 85 ? -4.00400 -9.90900 2.97800 1.000 22.10607 85 LEU A CA 1
ATOM 662 C C . LEU A 1 85 ? -4.63600 -11.18800 3.50700 1.000 21.88072 85 LEU A C 1
ATOM 663 O O . LEU A 1 85 ? -5.81000 -11.21300 3.84700 1.000 23.03698 85 LEU A O 1
ATOM 668 N N . VAL A 1 86 ? -3.84500 -12.24700 3.56800 1.000 21.00983 86 VAL A N 1
ATOM 669 C CA . VAL A 1 86 ? -4.33800 -13.52900 4.02500 1.000 21.60910 86 VAL A CA 1
ATOM 670 C C . VAL A 1 86 ? -3.34800 -14.25500 4.91300 1.000 19.69606 86 VAL A C 1
ATOM 671 O O . VAL A 1 86 ? -2.15600 -14.26000 4.65400 1.000 20.92861 86 VAL A O 1
ATOM 675 N N . GLU A 1 87 ? -3.87700 -14.87900 5.95600 1.000 19.63308 87 GLU A N 1
ATOM 676 C CA . GLU A 1 87 ? -3.09900 -15.69300 6.86800 1.000 19.64845 87 GLU A CA 1
ATOM 677 C C . GLU A 1 87 ? -3.56500 -17.10700 6.55100 1.000 20.75403 87 GLU A C 1
ATOM 678 O O . GLU A 1 87 ? -4.75300 -17.38300 6.61200 1.000 21.70905 87 GLU A O 1
ATOM 684 N N . TYR A 1 88 ? -2.64900 -17.99700 6.19500 1.000 19.55689 88 TYR A N 1
ATOM 685 C CA . TYR A 1 88 ? -3.05300 -19.35800 5.85400 1.000 18.75255 88 TYR A CA 1
ATOM 686 C C . TYR A 1 88 ? -2.39200 -20.44200 6.68900 1.000 20.84165 88 TYR A C 1
ATOM 687 O O . TYR A 1 88 ? -1.29400 -20.27200 7.19800 1.000 20.19627 88 TYR A O 1
ATOM 696 N N . TYR A 1 89 ? -3.09900 -21.55600 6.81000 1.000 20.28206 89 TYR A N 1
ATOM 697 C CA . TYR A 1 89 ? -2.66500 -22.68800 7.59600 1.000 18.73068 89 TYR A CA 1
ATOM 698 C C . TYR A 1 89 ? -2.90000 -24.02100 6.90500 1.000 20.56530 89 TYR A C 1
ATOM 699 O O . TYR A 1 89 ? -3.92300 -24.22500 6.27700 1.000 21.09162 89 TYR A O 1
ATOM 708 N N . ILE A 1 90 ? -1.95500 -24.93500 7.06800 1.000 18.93371 90 ILE A N 1
ATOM 709 C CA . ILE A 1 90 ? -2.08200 -26.30000 6.58600 1.000 20.04855 90 ILE A CA 1
ATOM 710 C C . ILE A 1 90 ? -1.68700 -27.08700 7.82800 1.000 20.35605 90 ILE A C 1
ATOM 711 O O . ILE A 1 90 ? -0.52400 -27.38900 8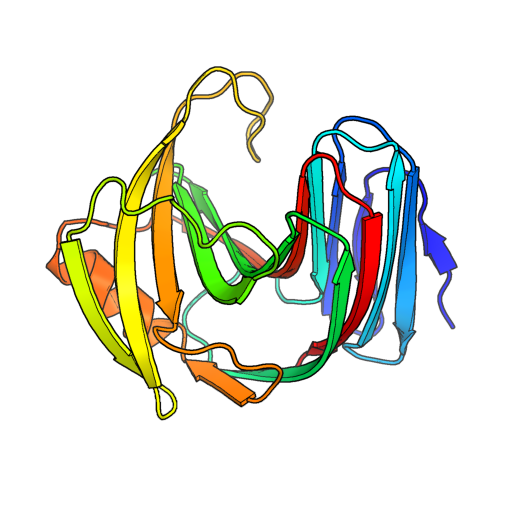.04200 1.000 20.60130 90 ILE A O 1
ATOM 716 N N . VAL A 1 91 ? -2.68900 -27.37000 8.65300 1.000 19.69541 91 VAL A N 1
ATOM 717 C CA . VAL A 1 91 ? -2.53300 -28.04800 9.93200 1.000 19.22281 91 VAL A CA 1
ATOM 718 C C . VAL A 1 91 ? -2.48200 -29.56900 9.87200 1.000 20.60128 91 VAL A C 1
ATOM 719 O O . VAL A 1 91 ? -3.38200 -30.19900 9.35300 1.000 21.49838 91 VAL A O 1
ATOM 723 N N . ASP A 1 92 ? -1.42000 -30.14000 10.42600 1.000 21.65389 92 ASP A N 1
ATOM 724 C CA . ASP A 1 92 ? -1.24300 -31.58400 10.45000 1.000 21.37653 92 ASP A CA 1
ATOM 725 C C . ASP A 1 92 ? -1.53500 -32.17000 11.83400 1.000 21.45904 92 ASP A C 1
ATOM 726 O O . ASP A 1 92 ? -1.92700 -33.32000 11.95500 1.000 23.11269 92 ASP A O 1
ATOM 731 N N . ASN A 1 93 ? -1.34000 -31.37300 12.87400 1.000 20.77753 93 ASN A N 1
ATOM 732 C CA . ASN A 1 93 ? -1.58000 -31.83900 14.23000 1.000 21.11010 93 ASN A CA 1
ATOM 733 C C . ASN A 1 93 ? -2.09100 -30.71600 15.12000 1.000 21.36652 93 ASN A C 1
ATOM 734 O O . ASN A 1 93 ? -1.87700 -29.54800 14.84100 1.000 20.79825 93 ASN A O 1
ATOM 739 N N . TRP A 1 94 ? -2.77100 -31.09100 16.19400 1.000 21.24427 94 TRP A N 1
ATOM 740 C CA . TRP A 1 94 ? -3.33200 -30.12600 17.12000 1.000 19.57981 94 TRP A CA 1
ATOM 741 C C . TRP A 1 94 ? -3.47500 -30.74900 18.49700 1.000 22.28584 94 TRP A C 1
ATOM 742 O O . TRP A 1 94 ? -3.38400 -31.95600 18.65100 1.000 21.71154 94 TRP A O 1
ATOM 753 N N . GLY A 1 95 ? -3.70600 -29.90800 19.49300 1.000 19.47962 95 GLY A N 1
ATOM 754 C CA . GLY A 1 95 ? -3.86100 -30.37400 20.85300 1.000 21.68651 95 GLY A CA 1
ATOM 755 C C . GLY A 1 95 ? -5.30900 -30.56500 21.24700 1.000 23.33032 95 GLY A C 1
ATOM 756 O O . GLY A 1 95 ? -6.03500 -31.31600 20.62100 1.000 22.97029 95 GLY A O 1
ATOM 757 N N . THR A 1 96 ? -5.72400 -29.87000 22.29300 1.000 22.28129 96 THR A N 1
ATOM 758 C CA . THR A 1 96 ? -7.08300 -29.98700 22.79100 1.000 23.56801 96 THR A CA 1
ATOM 759 C C . THR A 1 96 ? -8.14500 -29.32700 21.91700 1.000 23.98750 96 THR A C 1
ATOM 760 O O . THR A 1 96 ? -9.33000 -29.54500 22.11700 1.000 25.77580 96 THR A O 1
ATOM 764 N N . TYR A 1 97 ? -7.72300 -28.52600 20.95100 1.000 20.97443 97 TYR A N 1
ATOM 765 C CA . TYR A 1 97 ? -8.66600 -27.84000 20.08100 1.000 22.22828 97 TYR A CA 1
ATOM 766 C C . TYR A 1 97 ? -8.33700 -28.03900 18.61400 1.000 20.22780 97 TYR A C 1
ATOM 767 O O . TYR A 1 97 ? -7.25900 -27.68300 18.17300 1.000 21.70117 97 TYR A O 1
ATOM 776 N N . ARG A 1 98 ? -9.27400 -28.60900 17.86600 1.000 21.32730 98 ARG A N 1
ATOM 777 C CA . ARG A 1 98 ? -9.07600 -28.80600 16.44200 1.000 21.63577 98 ARG A CA 1
ATOM 778 C C . ARG A 1 98 ? -9.57100 -27.53900 15.76700 1.000 21.10201 98 ARG A C 1
ATOM 779 O O . ARG A 1 98 ? -10.74800 -27.21300 15.82300 1.000 22.19063 98 ARG A O 1
ATOM 787 N N . PRO A 1 99 ? -8.59400 -26.80400 15.11300 1.000 20.75323 99 PRO A N 1
ATOM 788 C CA . PRO A 1 99 ? -9.07900 -25.55900 14.50200 1.000 19.06258 99 PRO A CA 1
ATOM 789 C C . PRO A 1 99 ? -9.79200 -25.77900 13.17000 1.000 17.71502 99 PRO A C 1
ATOM 790 O O . PRO A 1 99 ? -9.50700 -26.77200 12.53000 1.000 22.89795 99 PRO A O 1
ATOM 794 N N . PRO A 1 100 ? -10.71000 -24.84100 12.69800 1.000 22.37942 100 PRO A N 1
ATOM 795 C CA . PRO A 1 100 ? -11.02000 -23.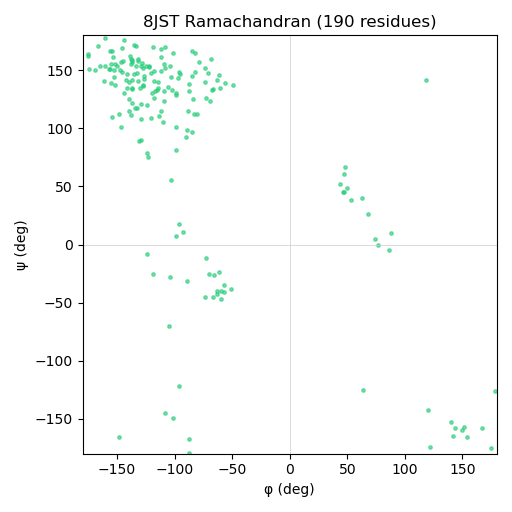70600 13.57400 1.000 20.17595 100 PRO A CA 1
ATOM 796 C C . PRO A 1 100 ? -12.38700 -23.90500 14.24100 1.000 19.82994 100 PRO A C 1
ATOM 797 O O . PRO A 1 100 ? -13.27100 -23.06400 14.13900 1.000 21.65146 100 PRO A O 1
ATOM 801 N N . GLY A 1 101 ? -12.54900 -25.03000 14.92100 1.000 22.11741 101 GLY A N 1
ATOM 802 C CA . GLY A 1 101 ? -13.79800 -25.32400 15.59000 1.000 22.11795 101 GLY A CA 1
ATOM 803 C C . GLY A 1 101 ? -14.93000 -25.56200 14.61200 1.000 22.06206 101 GLY A C 1
ATOM 804 O O . GLY A 1 101 ? -16.08900 -25.34600 14.93500 1.000 23.17100 101 GLY A O 1
ATOM 805 N N . GLY A 1 102 ? -14.57700 -26.00900 13.41300 1.000 22.35315 102 GLY A N 1
ATOM 806 C CA . GLY A 1 102 ? -15.54300 -26.29500 12.37300 1.000 21.97019 102 GLY A CA 1
ATOM 807 C C . GLY A 1 102 ? -16.10100 -25.07700 11.66800 1.000 21.54194 102 GLY A C 1
ATOM 808 O O . GLY A 1 102 ? -16.91100 -25.20200 10.76500 1.000 23.54050 102 GLY A O 1
ATOM 809 N N . GLN A 1 103 ? -15.66300 -23.89700 12.08100 1.000 20.05974 103 GLN A N 1
ATOM 810 C CA . GLN A 1 103 ? -16.15000 -22.65700 11.49200 1.000 20.34470 103 GLN A CA 1
ATOM 811 C C . GLN A 1 103 ? -15.76200 -22.44800 10.02900 1.000 19.56400 103 GLN A C 1
ATOM 812 O O . GLN A 1 103 ? -14.62100 -22.62900 9.65200 1.000 21.15202 103 GLN A O 1
ATOM 818 N N . GLY A 1 104 ? -16.73500 -22.05400 9.21900 1.000 19.38150 104 GLY A N 1
ATOM 819 C CA . GLY A 1 104 ? -16.51200 -21.76900 7.81600 1.000 20.39765 104 GLY A CA 1
ATOM 820 C C . GLY A 1 104 ? -16.05400 -22.90200 6.92500 1.000 22.33229 104 GLY A C 1
ATOM 821 O O . GLY A 1 104 ? -15.22100 -22.70400 6.05600 1.000 21.29257 104 GLY A O 1
ATOM 822 N N . TYR A 1 105 ? -16.61300 -24.08400 7.13500 1.000 21.44149 105 TYR A N 1
ATOM 823 C CA . TYR A 1 105 ? -16.26100 -25.25000 6.34100 1.000 22.26860 105 TYR A CA 1
ATOM 824 C C . TYR A 1 105 ? -16.56600 -25.01800 4.86400 1.000 22.77909 105 TYR A C 1
ATOM 825 O O . TYR A 1 105 ? -17.62700 -24.51900 4.52300 1.000 22.47245 105 TYR A O 1
ATOM 834 N N . MET A 1 106 ? -15.62700 -25.38400 3.99800 1.000 19.21066 106 MET A N 1
ATOM 835 C CA . MET A 1 106 ? -15.78500 -25.18500 2.56200 1.000 20.57476 106 MET A CA 1
ATOM 836 C C . MET A 1 106 ? -15.76200 -26.45500 1.71800 1.000 22.12540 106 MET A C 1
ATOM 837 O O . MET A 1 106 ? -16.30300 -26.47800 0.62400 1.000 23.01717 106 MET A O 1
ATOM 842 N N . GLY A 1 107 ? -15.12100 -27.49700 2.22600 1.000 22.51720 107 GLY A N 1
ATOM 843 C CA . GLY A 1 107 ? -15.00700 -28.75200 1.51100 1.000 22.51214 107 GLY A CA 1
ATOM 844 C C . GLY A 1 107 ? -13.73600 -29.46100 1.92800 1.000 21.56901 107 GLY A C 1
ATOM 845 O O . GLY A 1 107 ? -13.22300 -29.20700 3.00000 1.000 21.60495 107 GLY A O 1
ATOM 846 N N . THR A 1 108 ? -13.22900 -30.34800 1.08300 1.000 20.68580 108 THR A N 1
ATOM 847 C CA . THR A 1 108 ? -12.01000 -31.07700 1.40100 1.000 21.72876 108 THR A CA 1
ATOM 848 C C . THR A 1 108 ? -11.01800 -31.11200 0.24600 1.000 21.93499 108 THR A C 1
ATOM 849 O O . THR A 1 108 ? -11.33000 -30.73100 -0.87100 1.000 21.81839 108 THR A O 1
ATOM 853 N N . VAL A 1 109 ? -9.82000 -31.59100 0.54700 1.000 22.69064 109 VAL A N 1
ATOM 854 C CA . VAL A 1 109 ? -8.75900 -31.75100 -0.43400 1.000 21.81879 109 VAL A CA 1
ATOM 855 C C . VAL A 1 109 ? -7.85700 -32.89600 0.00300 1.000 23.43460 109 VAL A C 1
ATOM 856 O O . VAL A 1 109 ? -7.53400 -33.02400 1.17300 1.000 23.52201 109 VAL A O 1
ATOM 860 N N . ASN A 1 110 ? -7.46800 -33.73100 -0.94800 1.000 23.91884 110 ASN A N 1
ATOM 861 C CA . ASN A 1 110 ? -6.59200 -34.85200 -0.66700 1.000 22.98358 110 ASN A CA 1
ATOM 862 C C . ASN A 1 110 ? -5.18300 -34.44900 -1.04500 1.000 25.12757 110 ASN A C 1
ATOM 863 O O . ASN A 1 110 ? -4.95500 -33.94300 -2.13200 1.000 25.77671 110 ASN A O 1
ATOM 868 N N . SER A 1 111 ? -4.23600 -34.67100 -0.14600 1.000 23.85206 111 SER A N 1
ATOM 869 C CA . SER A 1 111 ? -2.85600 -34.32100 -0.42200 1.000 23.43406 111 SER A CA 1
ATOM 870 C C . SER A 1 111 ? -1.90400 -35.04700 0.50600 1.000 25.54895 111 SER A C 1
ATOM 871 O O . SER A 1 111 ? -2.17500 -35.20900 1.68200 1.000 24.56882 111 SER A O 1
ATOM 874 N N . ASP A 1 112 ? -0.78200 -35.47700 -0.04400 1.000 26.27197 112 ASP A N 1
ATOM 875 C CA . ASP A 1 112 ? 0.23900 -36.14800 0.73500 1.000 24.92888 112 ASP A CA 1
ATOM 876 C C . ASP A 1 112 ? -0.28300 -37.28000 1.61200 1.000 27.13303 112 ASP A C 1
ATOM 877 O O . ASP A 1 112 ? 0.03500 -37.36000 2.79100 1.000 28.47858 112 ASP A O 1
ATOM 882 N N . GLY A 1 113 ? -1.08200 -38.15300 1.01500 1.000 26.32952 113 GLY A N 1
ATOM 883 C CA . GLY A 1 113 ? -1.62700 -39.30600 1.70400 1.000 28.90607 113 GLY A CA 1
ATOM 884 C C . GLY A 1 113 ? -2.73800 -39.09400 2.70700 1.000 29.91112 113 GLY A C 1
ATOM 885 O O . GLY A 1 113 ? -3.15500 -40.03300 3.36600 1.000 30.70574 113 GLY A O 1
ATOM 886 N N . GLY A 1 114 ? -3.22000 -37.86900 2.83000 1.000 26.28563 114 GLY A N 1
ATOM 887 C CA . GLY A 1 114 ? -4.28200 -37.59100 3.76900 1.000 24.66409 114 GLY A CA 1
ATOM 888 C C . GLY A 1 114 ? -5.37000 -36.72600 3.18300 1.000 25.10234 114 GLY A C 1
ATOM 889 O O . GLY A 1 114 ? -5.24200 -36.21500 2.08100 1.000 28.69925 114 GLY A O 1
ATOM 890 N N . THR A 1 115 ? -6.44800 -36.57000 3.93700 1.000 24.35214 115 THR A N 1
ATOM 891 C CA . THR A 1 115 ? -7.56900 -35.75100 3.52200 1.000 22.73798 115 THR A CA 1
ATOM 892 C C . THR A 1 115 ? -7.66400 -34.58300 4.49100 1.000 21.71953 115 THR A C 1
ATOM 893 O O . THR A 1 115 ? -7.59400 -34.76900 5.69500 1.000 22.99656 115 THR A O 1
ATOM 897 N N . TYR A 1 116 ? -7.81300 -33.38100 3.95300 1.000 22.88377 116 TYR A N 1
ATOM 898 C CA . TYR A 1 116 ? -7.89000 -32.18300 4.77000 1.000 21.58254 116 TYR A CA 1
ATOM 899 C C . TYR A 1 116 ? -9.21600 -31.46600 4.62300 1.000 21.49461 116 TYR A C 1
ATOM 900 O O . TYR A 1 116 ? -9.74600 -31.36100 3.53100 1.000 22.28786 116 TYR A O 1
ATOM 909 N N . ASP A 1 117 ? -9.73400 -30.96000 5.73300 1.000 22.28139 117 ASP A N 1
ATOM 910 C CA . ASP A 1 117 ? -10.96800 -30.19900 5.71600 1.000 19.83952 117 ASP A CA 1
ATOM 911 C C . ASP A 1 117 ? -10.55400 -28.76200 5.44100 1.000 22.41061 117 ASP A C 1
ATOM 912 O O . ASP A 1 117 ? -9.56700 -28.29200 5.98600 1.000 23.21384 117 ASP A O 1
ATOM 917 N N . ILE A 1 118 ? -11.30100 -28.07200 4.59400 1.000 20.18639 118 ILE A N 1
ATOM 918 C CA . ILE A 1 118 ? -10.98000 -26.69500 4.26300 1.000 19.54002 118 ILE A CA 1
ATOM 919 C C . ILE A 1 118 ? -11.93600 -25.72700 4.94500 1.000 19.36474 118 ILE A C 1
ATOM 920 O O . ILE A 1 118 ? -13.13600 -25.94100 4.95900 1.000 19.75788 118 ILE A O 1
ATOM 925 N N . TYR A 1 119 ? -11.38500 -24.66200 5.51300 1.000 20.67258 119 TYR A N 1
ATOM 926 C CA . TYR A 1 119 ? -12.18800 -23.65200 6.18100 1.000 18.46107 119 TYR A CA 1
ATOM 927 C C . TYR A 1 119 ? -11.69600 -22.25700 5.83500 1.000 17.88543 119 TYR A C 1
ATOM 928 O O . TYR A 1 119 ? -10.54300 -22.06700 5.48700 1.000 20.34493 119 TYR A O 1
ATOM 937 N N . ARG A 1 120 ? -12.59000 -21.28800 5.94700 1.000 19.37346 120 ARG A N 1
ATOM 938 C CA . ARG A 1 120 ? -12.25200 -19.89500 5.71700 1.000 19.99487 120 ARG A CA 1
ATOM 939 C C . ARG A 1 120 ? -12.92900 -19.11200 6.83500 1.000 23.01751 120 ARG A C 1
ATOM 940 O O . ARG A 1 120 ? -14.13600 -19.18600 7.02100 1.000 23.73913 120 ARG A O 1
ATOM 948 N N . THR A 1 121 ? -12.12100 -18.39200 7.60000 1.000 21.37514 121 THR A N 1
ATOM 949 C CA . THR A 1 121 ? -12.61300 -17.62100 8.72800 1.000 21.09694 121 THR A CA 1
ATOM 950 C C . THR A 1 121 ? -12.00000 -16.23100 8.77300 1.000 21.56658 121 THR A C 1
ATOM 951 O O . THR A 1 121 ? -10.85700 -16.03700 8.40700 1.000 24.77197 121 THR A O 1
ATOM 955 N N . GLN A 1 122 ? -12.78400 -15.26900 9.23600 1.000 23.65305 122 GLN A N 1
ATOM 956 C CA . GLN A 1 122 ? -12.35400 -13.88400 9.32500 1.000 22.95263 122 GLN A CA 1
ATOM 957 C C . GLN A 1 122 ? -11.85300 -13.50500 10.71400 1.000 24.27811 122 GLN A C 1
ATOM 958 O O . GLN A 1 122 ? -12.39600 -13.94400 11.71200 1.000 24.84462 122 GLN A O 1
ATOM 964 N N . ARG A 1 123 ? -10.82100 -12.67100 10.76400 1.000 22.91532 123 ARG A N 1
ATOM 965 C CA . ARG A 1 123 ? -10.26100 -12.21400 12.03000 1.000 25.49026 123 ARG A CA 1
ATOM 966 C C . ARG A 1 123 ? -10.38700 -10.70100 12.18200 1.000 27.40251 123 ARG A C 1
ATOM 967 O O . ARG A 1 123 ? -10.35700 -9.97600 11.20000 1.000 28.59246 123 ARG A O 1
ATOM 975 N N . VAL A 1 124 ? -10.51900 -10.24700 13.42400 1.000 29.25382 124 VAL A N 1
ATOM 976 C CA . VAL A 1 124 ? -10.63200 -8.82400 13.74200 1.000 31.89686 124 VAL A CA 1
ATOM 977 C C . VAL A 1 124 ? -9.71900 -8.44400 14.91300 1.000 27.03723 124 VAL A C 1
ATOM 978 O O . VAL A 1 124 ? -9.39900 -9.28100 15.74700 1.000 32.05534 124 VAL A O 1
ATOM 982 N N . ASN A 1 125 ? -9.31000 -7.17900 14.96300 1.000 32.58958 125 ASN A N 1
ATOM 983 C CA . ASN A 1 125 ? -8.43100 -6.68200 16.02200 1.000 36.14496 125 ASN A CA 1
ATOM 984 C C . ASN A 1 125 ? -7.28800 -7.65000 16.22800 1.000 33.84070 125 ASN A C 1
ATOM 985 O O . ASN A 1 125 ? -6.93800 -7.98700 17.35200 1.000 33.85722 125 ASN A O 1
ATOM 990 N N . ALA A 1 126 ? -6.70800 -8.10400 15.12600 1.000 32.29594 126 ALA A N 1
ATOM 991 C CA . ALA A 1 126 ? -5.63600 -9.07300 15.20200 1.000 29.63207 126 ALA A CA 1
ATOM 992 C C . ALA A 1 126 ? -4.32300 -8.61900 14.59200 1.000 32.76154 126 ALA A C 1
ATOM 993 O O . ALA A 1 126 ? -4.29300 -7.86400 13.63100 1.000 29.30552 126 ALA A O 1
ATOM 995 N N . PRO A 1 127 ? -3.19800 -9.13500 15.21600 1.000 30.50885 127 PRO A N 1
ATOM 996 C CA . PRO A 1 127 ? -1.93000 -8.71900 14.60400 1.000 30.79952 127 PRO A CA 1
ATOM 997 C C . PRO A 1 127 ? -1.73700 -9.39100 13.25100 1.000 29.87706 127 PRO A C 1
ATOM 998 O O . PRO A 1 127 ? -2.18400 -10.50800 13.04400 1.000 30.53377 127 PRO A O 1
ATOM 1002 N N . CYS A 1 128 ? -1.07600 -8.70200 12.33600 1.000 32.02791 128 CYS A N 1
ATOM 1003 C CA . CYS A 1 128 ? -0.81800 -9.24800 11.01500 1.000 30.27536 128 CYS A CA 1
ATOM 1004 C C . CYS A 1 128 ? 0.55200 -8.77700 10.55700 1.000 36.27248 128 CYS A C 1
ATOM 1005 O O . CYS A 1 128 ? 1.20600 -8.01400 11.25300 1.000 35.57407 128 CYS A O 1
ATOM 1008 N N . ILE A 1 129 ? 0.99900 -9.23500 9.39800 1.000 36.48107 129 ILE A N 1
ATOM 1009 C CA . ILE A 1 129 ? 2.31700 -8.83300 8.92600 1.000 38.60264 129 ILE A CA 1
ATOM 1010 C C . ILE A 1 129 ? 2.43400 -7.34700 8.60200 1.000 42.45458 129 ILE A C 1
ATOM 1011 O O . ILE A 1 129 ? 3.52300 -6.79400 8.66500 1.000 45.00574 129 ILE A O 1
ATOM 1016 N N . THR A 1 130 ? 1.32300 -6.70500 8.25500 1.000 41.61219 130 THR A N 1
ATOM 1017 C CA . THR A 1 130 ? 1.35300 -5.28500 7.90800 1.000 41.33945 130 THR A CA 1
ATOM 1018 C C . THR A 1 130 ? 1.07900 -4.33200 9.06700 1.000 45.14731 130 THR A C 1
ATOM 1019 O O . THR A 1 130 ? 0.88500 -3.13800 8.85900 1.000 47.03794 130 THR A O 1
ATOM 1023 N N . GLY A 1 131 ? 1.06900 -4.85700 10.28300 1.000 43.56888 131 GLY A N 1
ATOM 1024 C CA . GLY A 1 131 ? 0.83800 -4.03100 11.45000 1.000 45.06438 131 GLY A CA 1
ATOM 1025 C C . GLY A 1 131 ? 0.00000 -4.71500 12.50100 1.000 45.10401 131 GLY A C 1
ATOM 1026 O O . GLY A 1 131 ? -0.18600 -5.92300 12.48000 1.000 39.64982 131 GLY A O 1
ATOM 1027 N N . ASN A 1 132 ? -0.50800 -3.93200 13.43700 1.000 48.49443 132 ASN A N 1
ATOM 1028 C CA . ASN A 1 132 ? -1.34200 -4.50200 14.46900 1.000 48.54894 132 ASN A CA 1
ATOM 1029 C C . ASN A 1 132 ? -2.78700 -4.09700 14.24700 1.000 46.13956 132 ASN A C 1
ATOM 1030 O O . ASN A 1 132 ? -3.08900 -3.25800 13.40800 1.000 50.57082 132 ASN A O 1
ATOM 1035 N N . ASN A 1 133 ? -3.67200 -4.71800 15.00500 1.000 46.66903 133 ASN A N 1
ATOM 1036 C CA . ASN A 1 133 ? -5.08800 -4.45000 14.90000 1.000 47.02012 133 ASN A CA 1
ATOM 1037 C C . ASN A 1 133 ? -5.58000 -4.45200 13.46000 1.000 42.89515 133 ASN A C 1
ATOM 1038 O O . ASN A 1 133 ? -6.08700 -3.45200 12.96800 1.000 44.83695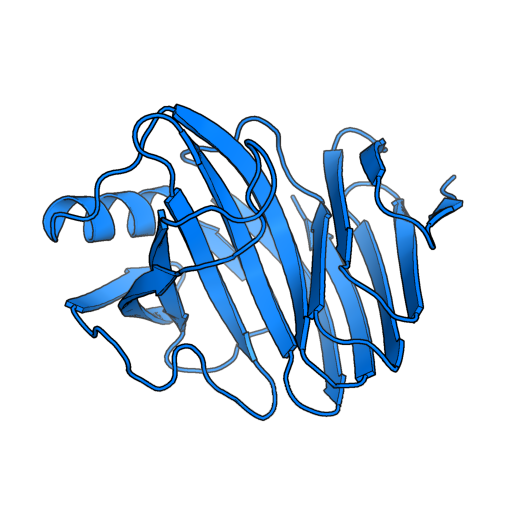 133 ASN A O 1
ATOM 1043 N N . CYS A 1 134 ? -5.43100 -5.58700 12.79200 1.000 34.92603 134 CYS A N 1
ATOM 1044 C CA . CYS A 1 134 ? -5.88600 -5.71000 11.42100 1.000 33.68001 134 CYS A CA 1
ATOM 1045 C C . CYS A 1 134 ? -7.05700 -6.66900 11.34300 1.000 30.06397 134 CYS A C 1
ATOM 1046 O O . CYS A 1 134 ? -7.36300 -7.38400 12.28900 1.000 28.06032 134 CYS A O 1
ATOM 1049 N N . THR A 1 135 ? -7.70100 -6.67400 10.18900 1.000 28.27321 135 THR A N 1
ATOM 1050 C CA . THR A 1 135 ? -8.80000 -7.58000 9.92700 1.000 29.03063 135 THR A CA 1
ATOM 1051 C C . THR A 1 135 ? -8.41400 -8.24700 8.61600 1.000 25.82431 135 THR A C 1
ATOM 1052 O O . THR A 1 135 ? -7.91800 -7.59300 7.70800 1.000 28.46771 135 THR A O 1
ATOM 1056 N N . PHE A 1 136 ? -8.61400 -9.55500 8.53300 1.000 25.74688 136 PHE A N 1
ATOM 1057 C CA . PHE A 1 136 ? -8.24400 -10.29900 7.34500 1.000 24.558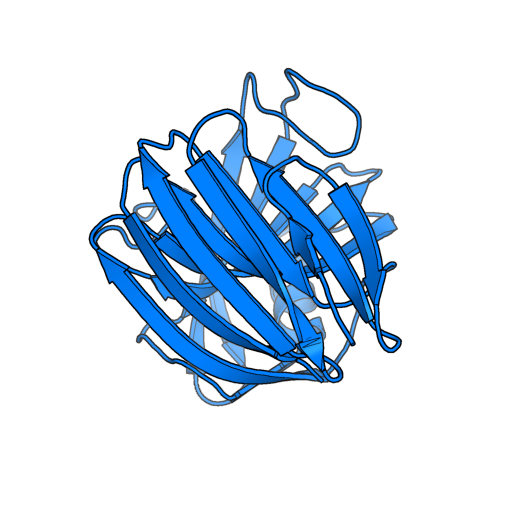78 136 PHE A CA 1
ATOM 1058 C C . PHE A 1 136 ? -8.87300 -11.68100 7.36100 1.000 23.99231 136 PHE A C 1
ATOM 1059 O O . PHE A 1 136 ? -9.43300 -12.10200 8.35900 1.000 24.07256 136 PHE A O 1
ATOM 1067 N N . TRP A 1 137 ? -8.76300 -12.38600 6.24600 1.000 22.36153 137 TRP A N 1
ATOM 1068 C CA . TRP A 1 137 ? -9.30000 -13.72800 6.14400 1.000 19.87355 137 TRP A CA 1
ATOM 1069 C C . TRP A 1 137 ? -8.22000 -14.76400 6.40800 1.000 22.73352 137 TRP A C 1
ATOM 1070 O O . TRP A 1 137 ? -7.05900 -14.54700 6.10800 1.000 21.31659 137 TRP A O 1
ATOM 1081 N N . GLN A 1 138 ? -8.62700 -15.89200 6.97300 1.000 20.06724 138 GLN A N 1
ATOM 1082 C CA . GLN A 1 138 ? -7.72900 -16.99700 7.23700 1.000 18.08072 138 GLN A CA 1
ATOM 1083 C C . GLN A 1 138 ? -8.18100 -18.14900 6.35900 1.000 19.19564 138 GLN A C 1
ATOM 1084 O O . GLN A 1 138 ? -9.36600 -18.42900 6.28200 1.000 21.67008 138 GLN A O 1
ATOM 1090 N N . TYR A 1 139 ? -7.24100 -18.81600 5.70600 1.000 18.20930 139 TYR A N 1
ATOM 1091 C CA . TYR A 1 139 ? -7.56700 -19.97400 4.88700 1.000 17.67248 139 TYR A CA 1
ATOM 1092 C C . TYR A 1 139 ? -7.00300 -21.1620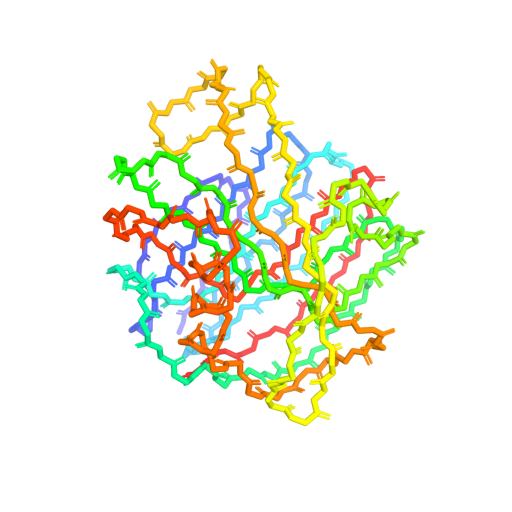0 5.64400 1.000 20.11403 139 TYR A C 1
ATOM 1093 O O . TYR A 1 139 ? -5.86200 -21.12600 6.07900 1.000 21.26490 139 TYR A O 1
ATOM 1102 N N . TRP A 1 140 ? -7.80100 -22.20800 5.80300 1.000 19.87803 140 TRP A N 1
ATOM 1103 C CA . TRP A 1 140 ? -7.35800 -23.38800 6.52400 1.000 19.76599 140 TRP A CA 1
ATOM 1104 C C . TRP A 1 140 ? -7.52100 -24.69100 5.76700 1.000 18.89330 140 TRP A C 1
ATOM 1105 O O . TRP A 1 140 ? -8.48100 -24.88600 5.04400 1.000 20.80477 140 TRP A O 1
ATOM 1116 N N . SER A 1 141 ? -6.57000 -25.58200 5.99300 1.000 20.53437 141 SER A N 1
ATOM 1117 C CA . SER A 1 141 ? -6.58200 -26.94300 5.50700 1.000 17.98177 141 SER A CA 1
ATOM 1118 C C . SER A 1 141 ? -6.19800 -27.67100 6.79000 1.000 19.50086 141 SER A C 1
ATOM 1119 O O . SER A 1 141 ? -5.12600 -27.44600 7.33000 1.000 22.06259 141 SER A O 1
ATOM 1122 N N . VAL A 1 142 ? -7.08800 -28.51100 7.29500 1.000 19.45825 142 VAL A N 1
ATOM 1123 C CA . VAL A 1 142 ? -6.83100 -29.23100 8.53600 1.000 19.86826 142 VAL A CA 1
ATOM 1124 C C . VAL A 1 142 ? -6.96700 -30.73000 8.32100 1.000 20.46370 142 VAL A C 1
ATOM 1125 O O . VAL A 1 142 ? -8.02100 -31.20700 7.93600 1.000 21.58752 142 VAL A O 1
ATOM 1129 N N . ARG A 1 143 ? -5.89100 -31.46500 8.56600 1.000 19.89656 143 ARG A N 1
ATOM 1130 C CA . ARG A 1 143 ? -5.91200 -32.90800 8.37800 1.000 22.06645 143 ARG A CA 1
ATOM 1131 C C . ARG A 1 143 ? -7.02700 -33.54300 9.19500 1.000 23.36111 143 ARG A C 1
ATOM 1132 O O . ARG A 1 143 ? -7.27200 -33.15700 10.32400 1.000 23.39093 143 ARG A O 1
ATOM 1140 N N . GLN A 1 144 ? -7.70600 -34.51600 8.60300 1.000 23.94663 144 GLN A N 1
ATOM 1141 C CA . GLN A 1 144 ? -8.80500 -35.18800 9.27900 1.000 23.90023 144 GLN A CA 1
ATOM 1142 C C . GLN A 1 144 ? -8.29700 -36.05500 10.42100 1.000 25.28613 144 GLN A C 1
ATOM 1143 O O . GLN A 1 144 ? -9.01200 -36.31800 11.37300 1.000 30.03174 144 GLN A O 1
ATOM 1149 N N . GLN A 1 145 ? -7.04500 -36.47600 10.31400 1.000 25.65706 145 GLN A N 1
ATOM 1150 C CA . GLN A 1 145 ? -6.40100 -37.27700 11.34000 1.000 31.52707 145 GLN A CA 1
ATOM 1151 C C . GLN A 1 145 ? -5.04100 -36.67500 11.64000 1.000 27.00658 145 GLN A C 1
ATOM 1152 O O . GLN A 1 145 ? -4.34800 -36.22700 10.74100 1.000 27.42917 145 GLN A O 1
ATOM 1158 N N . ARG A 1 146 ? -4.66400 -36.67100 12.90900 1.000 25.36908 146 ARG A N 1
ATOM 1159 C CA . ARG A 1 146 ? -3.38900 -36.11500 13.32200 1.000 25.87127 146 ARG A CA 1
ATOM 1160 C C . ARG A 1 146 ? -2.20600 -36.83100 12.70300 1.000 27.38967 146 ARG A C 1
ATOM 1161 O O . ARG A 1 146 ? -2.22600 -38.04000 12.50500 1.000 27.82252 146 ARG A O 1
ATOM 1169 N N . ARG A 1 147 ? -1.16600 -36.06000 12.42300 1.000 26.53129 147 ARG A N 1
ATOM 1170 C CA . ARG A 1 147 ? 0.05900 -36.58200 11.85900 1.000 25.94327 147 ARG A CA 1
ATOM 1171 C C . ARG A 1 147 ? 1.21000 -35.68000 12.27400 1.000 27.32016 147 ARG A C 1
ATOM 1172 O O . ARG A 1 147 ? 1.05100 -34.47200 12.36700 1.000 25.07534 147 ARG A O 1
ATOM 1180 N N . THR A 1 148 ? 2.36800 -36.27400 12.52600 1.000 28.13485 148 THR A N 1
ATOM 1181 C CA . THR A 1 148 ? 3.54600 -35.50300 12.88300 1.000 23.78772 148 THR A CA 1
ATOM 1182 C C . THR A 1 148 ? 4.69700 -35.94400 11.99600 1.000 27.38410 148 THR A C 1
ATOM 1183 O O . THR A 1 148 ? 5.43500 -36.85800 12.33300 1.000 29.04076 148 THR A O 1
ATOM 1187 N N . GLY A 1 149 ? 4.83200 -35.28800 10.85100 1.000 25.38400 149 GLY A N 1
ATOM 1188 C CA . GLY A 1 149 ? 5.88700 -35.60400 9.91200 1.000 25.24562 149 GLY A CA 1
ATOM 1189 C C . GLY A 1 149 ? 5.37700 -36.07500 8.56500 1.000 26.09992 149 GLY A C 1
ATOM 1190 O O . GLY A 1 149 ? 4.39900 -36.80200 8.48100 1.000 27.20406 149 GLY A O 1
ATOM 1191 N N . GLY A 1 150 ? 6.05600 -35.65600 7.51000 1.000 25.11184 150 GLY A N 1
ATOM 1192 C CA . GLY A 1 150 ? 5.68500 -36.03800 6.16500 1.000 24.74778 150 GLY A CA 1
ATOM 1193 C C . GLY A 1 150 ? 5.91200 -34.90500 5.19500 1.000 26.11623 150 GLY A C 1
ATOM 1194 O O . GLY A 1 150 ? 6.69300 -34.00500 5.45700 1.000 25.51282 150 GLY A O 1
ATOM 1195 N N . THR A 1 151 ? 5.22300 -34.95100 4.06600 1.000 24.18381 151 THR A N 1
ATOM 1196 C CA . THR A 1 151 ? 5.35600 -33.90300 3.07500 1.000 24.39348 151 THR A CA 1
ATOM 1197 C C . THR A 1 151 ? 4.07200 -33.10600 2.97400 1.000 23.64714 151 THR A C 1
ATOM 1198 O O . THR A 1 151 ? 2.98900 -33.62800 3.18900 1.000 23.76533 151 THR A O 1
ATOM 1202 N N . ILE A 1 152 ? 4.21800 -31.83200 2.64800 1.000 22.15805 152 ILE A N 1
ATOM 1203 C CA . ILE A 1 152 ? 3.08800 -30.94700 2.46600 1.000 22.16327 152 ILE A CA 1
ATOM 1204 C C . ILE A 1 152 ? 3.31000 -30.27000 1.12400 1.000 24.34297 152 ILE A C 1
ATOM 1205 O O . ILE A 1 152 ? 4.19600 -29.44400 0.97700 1.000 23.93950 152 ILE A O 1
ATOM 1210 N N . THR A 1 153 ? 2.50700 -30.65600 0.14300 1.000 21.44035 153 THR A N 1
ATOM 1211 C CA . THR A 1 153 ? 2.59700 -30.10300 -1.19500 1.000 22.75997 153 THR A CA 1
ATOM 1212 C C . THR A 1 153 ? 1.66800 -28.90300 -1.23200 1.000 22.18349 153 THR A C 1
ATOM 1213 O O . THR A 1 153 ? 0.47900 -29.02500 -1.48400 1.000 21.98833 153 THR A O 1
ATOM 1217 N N . THR A 1 154 ? 2.22700 -27.73500 -0.94700 1.000 21.64148 154 THR A N 1
ATOM 1218 C CA . THR A 1 154 ? 1.45100 -26.50700 -0.87200 1.000 21.29424 154 THR A CA 1
ATOM 1219 C C . THR A 1 154 ? 0.55200 -26.20400 -2.06300 1.000 21.03165 154 THR A C 1
ATOM 1220 O O . THR A 1 154 ? -0.54800 -25.71600 -1.88400 1.000 20.59403 154 THR A O 1
ATOM 1224 N N . GLY A 1 155 ? 1.02300 -26.49300 -3.26600 1.000 20.00316 155 GLY A N 1
ATOM 1225 C CA . GLY A 1 155 ? 0.24200 -26.23900 -4.46000 1.000 22.35107 155 GLY A CA 1
ATOM 1226 C C . GLY A 1 155 ? -1.10600 -26.93000 -4.46500 1.000 21.66381 155 GLY A C 1
ATOM 1227 O O . GLY A 1 155 ? -2.07900 -26.40100 -4.98200 1.000 21.02346 155 GLY A O 1
ATOM 1228 N N . ASN A 1 156 ? -1.16000 -28.12100 -3.88600 1.000 20.84990 156 ASN A N 1
ATOM 1229 C CA . ASN A 1 156 ? -2.40400 -28.87500 -3.83200 1.000 19.94488 156 ASN A CA 1
ATOM 1230 C C . ASN A 1 156 ? -3.43200 -28.12300 -3.00800 1.000 21.63804 156 ASN A C 1
ATOM 1231 O O . ASN A 1 156 ? -4.60300 -28.07900 -3.35100 1.000 22.82259 156 ASN A O 1
ATOM 1236 N N . HIS A 1 157 ? -2.97900 -27.53000 -1.91500 1.000 20.23828 157 HIS A N 1
ATOM 1237 C CA . HIS A 1 157 ? -3.86800 -26.77500 -1.05800 1.000 17.15026 157 HIS A CA 1
ATOM 1238 C C . HIS A 1 157 ? -4.24200 -25.44300 -1.68900 1.000 19.86216 157 HIS A C 1
ATOM 1239 O O . HIS A 1 157 ? -5.40200 -25.06300 -1.67900 1.000 19.72716 157 HIS A O 1
ATOM 1246 N N . PHE A 1 158 ? -3.26400 -24.73500 -2.23800 1.000 19.41424 158 PHE A N 1
ATOM 1247 C CA . PHE A 1 158 ? -3.53400 -23.44800 -2.86400 1.000 20.22109 158 PHE A CA 1
ATOM 1248 C C . PHE A 1 158 ? -4.57000 -23.57600 -3.98000 1.000 19.35319 158 PHE A C 1
ATOM 1249 O O . PHE A 1 158 ? -5.43400 -22.72700 -4.13100 1.000 20.80173 158 PHE A O 1
ATOM 1257 N N . ASP A 1 159 ? -4.46700 -24.64300 -4.76200 1.000 20.98062 159 ASP A N 1
ATOM 1258 C CA . ASP A 1 159 ? -5.39100 -24.86800 -5.86500 1.000 21.37777 159 ASP A CA 1
ATOM 1259 C C . ASP A 1 159 ? -6.81200 -25.14400 -5.38000 1.000 19.78635 159 ASP A C 1
ATOM 1260 O O . ASP A 1 159 ? -7.76300 -24.60200 -5.91300 1.000 20.74632 159 ASP A O 1
ATOM 1265 N N . ALA A 1 160 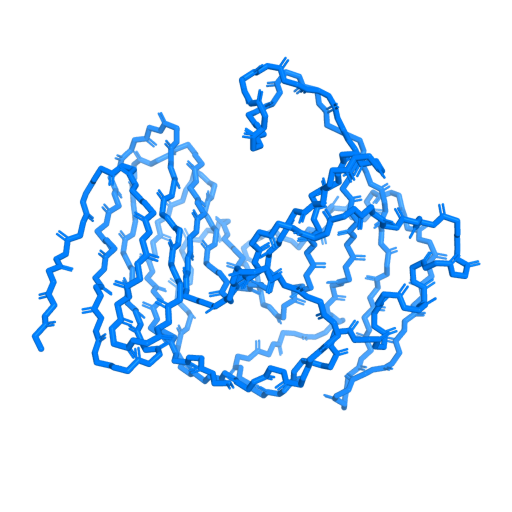? -6.95200 -25.98800 -4.36800 1.000 20.19549 160 ALA A N 1
ATOM 1266 C CA . ALA A 1 160 ? -8.27200 -26.28600 -3.84100 1.000 20.64191 160 ALA A CA 1
ATOM 1267 C C . ALA A 1 160 ? -8.87500 -25.01200 -3.26500 1.000 19.37816 160 ALA A C 1
ATOM 1268 O O . ALA A 1 160 ? -10.04400 -24.72200 -3.46000 1.000 19.20740 160 ALA A O 1
ATOM 1270 N N . TRP A 1 161 ? -8.05800 -24.24700 -2.55400 1.000 20.58947 161 TRP A N 1
ATOM 1271 C CA . TRP A 1 161 ? -8.52700 -23.00300 -1.98000 1.000 18.31131 161 TRP A CA 1
ATOM 1272 C C . TRP A 1 161 ? -9.00800 -22.07100 -3.08700 1.000 18.20008 161 TRP A C 1
ATOM 1273 O O . TRP A 1 161 ? -10.07100 -21.48400 -2.98500 1.000 20.11883 161 TRP A O 1
ATOM 1284 N N . ALA A 1 162 ? -8.22100 -21.92900 -4.14000 1.000 18.38571 162 ALA A N 1
ATOM 1285 C CA . ALA A 1 162 ? -8.59700 -21.04600 -5.23000 1.000 19.87851 162 ALA A CA 1
ATOM 1286 C C . ALA A 1 162 ? -9.92000 -21.45400 -5.86700 1.000 20.59257 162 ALA A C 1
ATOM 1287 O O . ALA A 1 162 ? -10.73600 -20.61200 -6.20800 1.000 20.42586 162 ALA A O 1
ATOM 1289 N N . SER A 1 163 ? -10.11800 -22.75500 -6.02000 1.000 19.83705 163 SER A N 1
ATOM 1290 C CA . SER A 1 163 ? -11.33700 -23.27900 -6.61800 1.000 20.02733 163 SER A CA 1
ATOM 1291 C C . SER A 1 163 ? -12.56900 -22.91300 -5.80600 1.000 21.85016 163 SER A C 1
ATOM 1292 O O . SER A 1 163 ? -13.67400 -22.88500 -6.32800 1.000 22.69070 163 SER A O 1
ATOM 1295 N N . LEU A 1 164 ? -12.36300 -22.64000 -4.52400 1.000 19.74945 164 LEU A N 1
ATOM 1296 C CA . LEU A 1 164 ? -13.45000 -22.29800 -3.62000 1.000 20.95666 164 LEU A CA 1
ATOM 1297 C C . LEU A 1 164 ? -13.61300 -20.79900 -3.39100 1.000 21.13428 164 LEU A C 1
ATOM 1298 O O . LEU A 1 164 ? -14.39500 -20.38300 -2.55100 1.000 24.75927 164 LEU A O 1
ATOM 1303 N N . GLY A 1 165 ? -12.87400 -19.99700 -4.14400 1.000 21.39651 165 GLY A N 1
ATOM 1304 C CA . GLY A 1 165 ? -12.95700 -18.55700 -4.01000 1.000 22.06865 165 GLY A CA 1
ATOM 1305 C C . GLY A 1 165 ? -12.01000 -18.00400 -2.96600 1.000 22.77442 165 GLY A C 1
ATOM 1306 O O . GLY A 1 165 ? -12.08900 -16.84100 -2.60200 1.000 23.78628 165 GLY A O 1
ATOM 1307 N N . MET A 1 166 ? -11.11300 -18.85300 -2.48500 1.000 20.75380 166 MET A N 1
ATOM 1308 C CA . MET A 1 166 ? -10.13700 -18.44800 -1.49100 1.000 19.94603 166 MET A CA 1
ATOM 1309 C C . MET A 1 166 ? -8.83400 -18.15600 -2.22200 1.000 19.70876 166 MET A C 1
ATOM 1310 O O . MET A 1 166 ? -7.94100 -18.98300 -2.27900 1.000 20.04486 166 MET A O 1
ATOM 1315 N N . ASN A 1 167 ? -8.75200 -16.96300 -2.79400 1.000 20.41097 167 ASN A N 1
ATOM 1316 C CA . ASN A 1 167 ? -7.58800 -16.55300 -3.56200 1.000 21.89375 167 ASN A CA 1
ATOM 1317 C C . ASN A 1 167 ? -6.46000 -15.98600 -2.71600 1.000 20.51418 167 ASN A C 1
ATOM 1318 O O . ASN A 1 167 ? -6.69400 -15.33200 -1.71700 1.000 20.37564 167 ASN A O 1
ATOM 1323 N N . LEU A 1 168 ? -5.23300 -16.25600 -3.14300 1.000 21.06466 168 LEU A N 1
ATOM 1324 C CA . LEU A 1 168 ? -4.04900 -15.78600 -2.44300 1.000 22.28399 168 LEU A CA 1
ATOM 1325 C C . LEU A 1 168 ? -3.40600 -14.61400 -3.16600 1.000 21.09426 168 LEU A C 1
ATOM 1326 O O . LEU A 1 168 ? -3.53700 -14.47100 -4.37000 1.000 23.63230 168 LEU A O 1
ATOM 1331 N N . GLY A 1 169 ? -2.70500 -13.78200 -2.41100 1.000 23.08717 169 GLY A N 1
ATOM 1332 C CA . GLY A 1 169 ? -2.02800 -12.63200 -2.97100 1.000 23.05850 169 GLY A CA 1
ATOM 1333 C C . GLY A 1 169 ? -0.54200 -12.87800 -3.13400 1.000 22.99452 169 GLY A C 1
ATOM 1334 O O . GLY A 1 169 ? -0.11200 -14.00400 -3.34500 1.000 24.57982 169 GLY A O 1
ATOM 1335 N N . GLN A 1 170 ? 0.24700 -11.81800 -3.02800 1.000 22.99109 170 GLN A N 1
ATOM 1336 C CA . GLN A 1 170 ? 1.68800 -11.93500 -3.15300 1.000 25.27363 170 GLN A CA 1
ATOM 1337 C C . GLN A 1 170 ? 2.22800 -12.60300 -1.90000 1.000 23.05200 170 GLN A C 1
ATOM 1338 O O . GLN A 1 170 ? 1.96900 -12.16100 -0.79600 1.000 24.54807 170 GLN A O 1
ATOM 1344 N N . HIS A 1 171 ? 2.97700 -13.67600 -2.08700 1.000 23.55736 171 HIS A N 1
ATOM 1345 C CA . HIS A 1 171 ? 3.51600 -14.43100 -0.96800 1.000 22.66387 171 HIS A CA 1
ATOM 1346 C C . HIS A 1 171 ? 4.56400 -13.74700 -0.11500 1.000 24.58285 171 HIS A C 1
ATOM 1347 O O . HIS A 1 171 ? 5.51800 -13.17000 -0.62000 1.000 26.19630 171 HIS A O 1
ATOM 13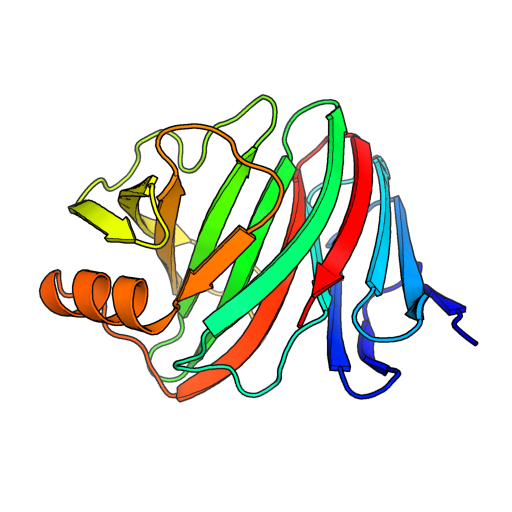54 N N . ASN A 1 172 ? 4.36700 -13.84200 1.19200 1.000 23.28939 172 ASN A N 1
ATOM 1355 C CA . ASN A 1 172 ? 5.30900 -13.33800 2.16300 1.000 22.50845 172 ASN A CA 1
ATOM 1356 C C . ASN A 1 172 ? 5.90300 -14.62300 2.72700 1.000 21.72248 172 ASN A C 1
ATOM 1357 O O . ASN A 1 172 ? 6.05500 -15.58400 1.99100 1.000 22.95528 172 ASN A O 1
ATOM 1362 N N . TYR A 1 173 ? 6.22800 -14.66700 4.01100 1.000 21.70948 173 TYR A N 1
ATOM 1363 C CA . TYR A 1 173 ? 6.82700 -15.88200 4.56100 1.000 20.61341 173 TYR A CA 1
ATOM 1364 C C . TYR A 1 173 ? 5.92700 -17.12000 4.63900 1.000 20.67996 173 TYR A C 1
ATOM 1365 O O . TYR A 1 173 ? 4.70900 -17.02500 4.61700 1.000 21.37647 173 TYR A O 1
ATOM 1374 N N . MET A 1 174 ? 6.57200 -18.27800 4.72200 1.000 20.39167 174 MET A N 1
ATOM 1375 C CA . MET A 1 174 ? 5.90900 -19.57300 4.80200 1.000 19.75146 174 MET A CA 1
ATOM 1376 C C . MET A 1 174 ? 6.79400 -20.49600 5.63400 1.000 20.46303 174 MET A C 1
ATOM 1377 O O . MET A 1 174 ? 7.88200 -20.85800 5.21400 1.000 20.55433 174 MET A O 1
ATOM 1382 N N . VAL A 1 175 ? 6.33100 -20.87000 6.82000 1.000 20.10084 175 VAL A N 1
ATOM 1383 C CA . VAL A 1 175 ? 7.12900 -21.72100 7.69300 1.000 19.35504 175 VAL A CA 1
ATOM 1384 C C . VAL A 1 175 ? 6.36100 -22.90300 8.27400 1.000 19.13289 175 VAL A C 1
ATOM 1385 O O . VAL A 1 175 ? 5.14100 -22.87900 8.34000 1.000 20.42896 175 VAL A O 1
ATOM 1389 N N . MET A 1 176 ? 7.08900 -23.93500 8.69200 1.000 19.51881 176 MET A N 1
ATOM 1390 C CA . MET A 1 176 ? 6.47000 -25.09600 9.31600 1.000 18.46449 176 MET A CA 1
ATOM 1391 C C . MET A 1 176 ? 6.46400 -24.69100 10.77000 1.000 21.15466 176 MET A C 1
ATOM 1392 O O . MET A 1 176 ? 7.46400 -24.79700 11.46600 1.000 23.07943 176 MET A O 1
ATOM 1397 N N . ALA A 1 177 ? 5.32300 -24.19700 11.21100 1.000 17.06596 177 ALA A N 1
ATOM 1398 C CA . ALA A 1 177 ? 5.19800 -23.65500 12.54400 1.000 19.12037 177 ALA A CA 1
ATOM 1399 C C . ALA A 1 177 ? 4.55200 -24.46500 13.64200 1.000 18.22283 177 ALA A C 1
ATOM 1400 O O . ALA A 1 177 ? 3.85900 -25.44500 13.42000 1.000 18.76530 177 ALA A O 1
ATOM 1402 N N . THR A 1 178 ? 4.80100 -23.97500 14.84600 1.000 19.91382 178 THR A N 1
ATOM 1403 C CA . THR A 1 178 ? 4.22100 -24.48200 16.05600 1.000 18.91979 178 THR A CA 1
ATOM 1404 C C . THR A 1 178 ? 3.48300 -23.25300 16.56800 1.000 19.23062 178 THR A C 1
ATOM 1405 O O . THR A 1 178 ? 4.05100 -22.17200 16.61700 1.000 20.26727 178 THR A O 1
ATOM 1409 N N . GLU A 1 179 ? 2.21600 -23.41100 16.92300 1.000 19.02730 179 GLU A N 1
ATOM 1410 C CA . GLU A 1 179 ? 1.44100 -22.29700 17.44500 1.000 19.39723 179 GLU A CA 1
ATOM 1411 C C . GLU A 1 179 ? 0.83400 -22.72200 18.76700 1.000 19.38044 179 GLU A C 1
ATOM 1412 O O . GLU A 1 179 ? 0.42100 -23.85600 18.92800 1.000 20.40627 179 GLU A O 1
ATOM 1418 N N . GLY A 1 180 ? 0.78500 -21.79800 19.71100 1.000 19.77011 180 GLY A N 1
ATOM 1419 C CA . GLY A 1 180 ? 0.21000 -22.09400 21.00400 1.000 20.22302 180 GLY A CA 1
ATOM 1420 C C . GLY A 1 180 ? -0.76200 -21.02200 21.44700 1.000 21.02790 180 GLY A C 1
ATOM 1421 O O . GLY A 1 180 ? -0.59000 -19.85600 21.13600 1.000 20.08491 180 GLY A O 1
ATOM 1422 N N . TYR A 1 181 ? -1.78700 -21.43100 22.18000 1.000 20.61221 181 TYR A N 1
ATOM 1423 C CA . TYR A 1 181 ? -2.77900 -20.50500 22.69900 1.000 21.06889 181 TYR A CA 1
ATOM 1424 C C . TYR A 1 181 ? -3.13800 -20.86100 24.13800 1.000 22.11395 181 TYR A C 1
ATOM 1425 O O . TYR A 1 181 ? -3.74700 -21.88600 24.39600 1.000 23.19696 181 TYR A O 1
ATOM 1434 N N . GLN A 1 182 ? -2.74600 -19.99600 25.06300 1.000 20.30144 182 GLN A N 1
ATOM 1435 C CA . GLN A 1 182 ? -3.02300 -20.19200 26.47900 1.000 21.52051 182 GLN A CA 1
ATOM 1436 C C . GLN A 1 182 ? -2.78400 -21.63300 26.92700 1.000 22.55492 182 GLN A C 1
ATOM 1437 O O . GLN A 1 182 ? -3.64200 -22.26400 27.51800 1.000 24.15539 182 GLN A O 1
ATOM 1443 N N . SER A 1 183 ? -1.60100 -22.13300 26.60700 1.000 19.97226 183 SER A N 1
ATOM 1444 C CA . SER A 1 183 ? -1.22300 -23.49000 26.92800 1.000 19.96932 183 SER A CA 1
ATOM 1445 C C . SER A 1 183 ? 0.26900 -23.54500 27.17600 1.000 22.13347 183 SER A C 1
ATOM 1446 O O . SER A 1 183 ? 0.91300 -22.52800 27.34800 1.000 21.09362 183 SER A O 1
ATOM 1449 N N . SER A 1 184 ? 0.80700 -24.75300 27.18900 1.000 21.21338 184 SER A N 1
ATOM 1450 C CA . SER A 1 184 ? 2.23000 -24.96300 27.35600 1.000 19.36293 184 SER A CA 1
ATOM 1451 C C . SER A 1 184 ? 2.57000 -26.18400 26.52200 1.000 19.97186 184 SER A C 1
ATOM 1452 O O . SER A 1 184 ? 1.68000 -26.86700 26.04400 1.000 20.31114 184 SER A O 1
ATOM 1455 N N . GLY A 1 185 ? 3.85100 -26.44900 26.33400 1.000 19.56057 185 GLY A N 1
ATOM 1456 C CA . GLY A 1 185 ? 4.25300 -27.59400 25.55000 1.000 20.63505 185 GLY A CA 1
ATOM 1457 C C . GLY A 1 185 ? 5.61700 -27.43800 24.92200 1.000 18.70984 185 GLY A C 1
ATOM 1458 O O . GLY A 1 185 ? 6.38200 -26.56100 25.28600 1.000 20.03727 185 GLY A O 1
ATOM 1459 N N . SER A 1 186 ? 5.91400 -28.31000 23.97000 1.000 20.99997 186 SER A N 1
ATOM 1460 C CA . SER A 1 186 ? 7.18800 -28.27600 23.28200 1.000 19.64993 186 SER A CA 1
ATOM 1461 C C . SER A 1 186 ? 7.06900 -28.86700 21.88900 1.000 20.01457 186 SER A C 1
ATOM 1462 O O . SER A 1 186 ? 6.12800 -29.58500 21.59000 1.000 21.40751 186 SER A O 1
ATOM 1465 N N . SER A 1 187 ? 8.04200 -28.55300 21.04800 1.000 20.60030 187 SER A N 1
ATOM 1466 C CA . SER A 1 187 ? 8.09300 -29.07100 19.69500 1.000 20.71758 187 SER A CA 1
ATOM 1467 C C . SER A 1 187 ? 9.54400 -29.14300 19.24500 1.000 22.25621 187 SER A C 1
ATOM 1468 O O . SER A 1 187 ? 10.39400 -28.43300 19.75300 1.000 22.84270 187 SER A O 1
ATOM 1471 N N . ASP A 1 188 ? 9.80700 -30.02300 18.29200 1.000 22.78559 188 ASP A N 1
ATOM 1472 C CA . ASP A 1 188 ? 11.13600 -30.22900 17.74100 1.000 22.99000 188 ASP A CA 1
ATOM 1473 C C . ASP A 1 188 ? 10.87600 -30.58200 16.29300 1.000 22.08809 188 ASP A C 1
ATOM 1474 O O . ASP A 1 188 ? 10.49700 -31.69900 15.98100 1.000 23.76491 188 ASP A O 1
ATOM 1479 N N . ILE A 1 189 ? 11.05800 -29.60600 15.41700 1.000 21.04564 189 ILE A N 1
ATOM 1480 C CA . ILE A 1 189 ? 10.76400 -29.78000 14.00800 1.000 21.97530 189 ILE A CA 1
ATOM 1481 C C . ILE A 1 189 ? 11.89100 -29.41900 13.05800 1.000 21.57146 189 ILE A C 1
ATOM 1482 O O . ILE A 1 189 ? 12.54600 -28.40100 13.21300 1.000 21.48181 189 ILE A O 1
ATOM 1487 N N . THR A 1 190 ? 12.08900 -30.27300 12.06300 1.000 22.87400 190 THR A N 1
ATOM 1488 C CA . THR A 1 190 ? 13.09800 -30.06200 11.04600 1.000 22.83549 190 THR A CA 1
ATOM 1489 C C . THR A 1 190 ? 12.38300 -29.93200 9.71300 1.000 22.85255 190 THR A C 1
ATOM 1490 O O . THR A 1 190 ? 11.60500 -30.79400 9.33700 1.000 24.43365 190 THR A O 1
ATOM 1494 N N . VAL A 1 191 ? 12.64700 -28.84400 9.01100 1.000 22.80470 191 VAL A N 1
ATOM 1495 C CA . VAL A 1 191 ? 12.01900 -28.60000 7.72700 1.000 25.13655 191 VAL A CA 1
ATOM 1496 C C . VAL A 1 191 ? 13.00900 -28.74300 6.57800 1.000 28.02960 191 VAL A C 1
ATOM 1497 O O . VAL A 1 191 ? 14.20900 -28.58700 6.75400 1.000 27.74030 191 VAL A O 1
ATOM 1501 N N . GLY A 1 192 ? 12.47600 -29.03800 5.40200 1.000 26.13951 192 GLY A N 1
ATOM 1502 C CA . GLY A 1 192 ? 13.26500 -29.19500 4.20200 1.000 30.07089 192 GLY A CA 1
ATOM 1503 C C . GLY A 1 192 ? 12.39800 -28.99300 2.97600 1.000 26.38180 192 GLY A C 1
ATOM 1504 O O . GLY A 1 192 ? 12.91800 -28.72200 1.90100 1.000 34.45255 192 GLY A O 1
#

Sequence (192 aa):
SGSCLTNNQTGTHDGYYYSFWKDSGNVTFCLQSGGRYTSQWSNINNWVGGKGWNPGGRRTVTYSGTFNPNGNAYLTLYGWTTNPLVEYYIVDNWGTYRPPGGQGYMGTVNSDGGTYDIYRTQRVNAPCITGNNCTFWQYWSVRQQRRTGGTITTGNHFDAWASLGMNLGQHNYMVMATEGYQSSGSSDITVG

InterPro domains:
  IPR001137 Glycoside hydrolase family 11 [PR00911] (104-113)
  IPR001137 Glycoside hydrolase family 11 [PR00911] (114-124)
  IPR001137 Glycoside hydrolase family 11 [PR00911] (142-148)
  IPR001137 Glycoside hydrolase family 11 [PR00911] (168-177)
  IPR001137 Glycoside hydrolase family 11 [PR00911] (191-199)
  IPR001137 Glycoside hydrolase family 11 [PTHR46828] (13-222)
  IPR013319 Glycoside hydrolase family 11/12 [G3DSA:2.60.120.180] (30-226)
  IPR013320 Concanavalin A-like lectin/glucanase domain superfamily [SSF49899] (34-222)
  IPR018208 Glycoside hydrolase family 11, active site 1 [PS00776] (114-124)
  IPR031768 Carbohydrate binding module, xylan-binding domain [PF16841] (250-326)
  IPR033119 Glycoside hydrolase family 11, active site 2 [PS00777] (206-217)
  IPR033123 Glycosyl hydrolase 11 domain [PF00457] (43-220)
  IPR033123 Glycosyl hydrolase 11 domain [PS51761] (34-222)

Foldseek 3Di:
DKAWDFAWDWDADQHWTKGKDFPDFGKTWIDDHHQKIKMWGAGGAKIKMGIHDFFDDFDKKWKAWDWWWFPWKFFWKWWFFVPPTETETETQATDPDFPPNPAAWQAWFDDQNFIWTKGKDKDAQQAGPVGGGDIHMYIYTHTPDHDGTGIDRVVRRQVVCVVRVNHGHHGGHIGRMMMGGNTITMIMMGMD

Secondary structure (DSSP, 8-state):
---EE-S-EEEEETTEEEEEEESSSEEEEEE-STTEEEEEEES-SEEEEEEEESS--S-EEEEEEEEEEESSEEEEEEEEEETTTEEEEEEEEESS--TTTTTTEEEEEEETTEEEEEEEEEEEEEEETTEEEEEEEEEEEEESS---SEEEEHHHHHHHHHHTT----EEEEEEEEEEEES-EEEEEEEE-

B-factor: mean 26.01, std 8.46, range [16.57, 131.99]

Solvent-accessible surface area: 7949 Å² total; per-residue (Å²): 143,46,62,73,18,82,111,75,82,79,24,99,24,74,70,51,32,11,5,2,65,34,70,60,23,98,4,47,0,13,14,54,83,29,5,82,0,12,0,85,8,40,126,15,54,29,0,9,2,0,0,0,34,74,91,13,14,158,97,83,0,69,3,61,37,75,20,90,43,105,22,28,0,20,0,0,0,9,0,6,0,29,135,51,45,2,14,0,7,0,0,0,16,18,10,113,88,74,1,11,47,47,119,36,121,65,16,68,20,112,7,34,86,12,42,0,17,0,9,56,20,105,108,98,111,1,51,17,56,94,37,118,104,21,80,10,92,14,4,10,0,0,33,75,127,132,41,52,18,26,51,0,38,0,4,62,0,15,74,17,0,59,94,58,48,1,84,42,18,138,44,48,21,0,0,0,0,0,17,0,97,112,16,30,18,36,5,38,0,54,5,46

Nearest PDB structures (foldseek):
  8jst-assembly1_A  TM=1.005E+00  e=4.415E-40  compost metagenome
  2vul-assembly1_A  TM=9.862E-01  e=2.416E-31  Escherichia coli
  2vuj-assembly1_A  TM=9.826E-01  e=6.761E-31  Escherichia coli
  1pvx-assembly1_A  TM=9.632E-01  e=2.682E-23  Paecilomyces variotii
  2bvv-assembly1_A  TM=9.297E-01  e=5.728E-24  Niallia circulans